Protein AF-A0A087X2T8-F1 (afdb_monomer)

Organism: Poecilia formosa (NCBI:txid48698)

Sequence (203 aa):
MGLSTVQMVCLALGVLGRLWMTICCVVPRWKVTHFNKTMTEYSTIQGLWNWCVVECSGQELCKNYESSKAMSSDLQGARAMTFISCIVSAFSLFSLIFGAYFPTFMQKQNAKAKNSVVPGLGLVLSGVLMIISVRWSMYATSGDFVNLLIEMGECIYFGWTAGVLMILSGGLLCYFSRPTSSSSGGTTDEHIHIAAAPSNDTQ

Radius of gyration: 26.45 Å; Cα contacts (8 Å, |Δi|>4): 278; chains: 1; bounding box: 72×41×96 Å

InterPro domains:
  IPR004031 PMP-22/EMP/MP20/Claudin [PF00822] (5-172)
  IPR006187 Claudin [PTHR12002] (5-179)

Mean predicted aligned error: 12.63 Å

Solvent-accessible surface area (backbone atoms only — not comparable to full-atom values): 11281 Å² total; per-residue (Å²): 135,58,72,68,57,53,52,51,51,28,50,50,34,35,50,52,14,50,53,32,40,53,50,34,63,67,46,48,37,56,38,35,39,43,45,84,47,103,87,59,49,38,37,39,32,34,21,79,68,36,36,31,39,36,40,81,86,70,52,72,52,73,45,66,71,90,46,87,87,82,52,61,70,70,58,54,52,33,50,52,38,42,52,52,22,52,52,41,33,51,55,16,50,50,52,50,52,51,55,70,75,51,56,78,86,52,68,86,53,98,43,79,41,61,66,47,32,60,32,11,52,33,21,27,53,18,13,51,37,30,43,52,26,47,52,50,57,54,54,71,59,68,76,57,67,89,85,45,59,70,48,85,22,71,31,49,59,36,30,47,50,14,15,51,32,16,29,52,19,11,48,50,38,35,60,78,27,53,73,87,72,83,83,89,81,85,83,85,90,78,88,87,84,90,77,85,82,89,81,88,83,88,137

Foldseek 3Di:
DDPVVLLVVLLVLLVLLLVLLVVLQPDQAQKWWWDDDPPWTKIWGGGLFWIWIATPVRDIDIDGPPDPVVDPPLSVLLSVLSVVLSVLSVVLSVQSVVCVVPVPVVPPDPCNLVSQLVSLVSLLSSLVSLLVSLVSSVVVQPPPPPRIDMDGTPSSVSSNSSSVSSNVSSVSSNVSSDDPPDDDDDDDDDDDDDDDDDDDDDD

Secondary structure (DSSP, 8-state):
--HHHHHHHHHHHHHHHHHHHHHHHH---SEEEEEEETTEEEEEEE-SSEEEEEETT--EEEEE---GGGS-HHHHHHHHHHHHHHHHHHHHHHHHHHHHH-GGGGTTSS-TTGGGHHHHHHHHHHHHHHHHHHHHHHHHHHT-TTT-EEEE-THHHHHHHHHHHHHHHHHHHHHHT------SS------------------

Nearest PDB structures (foldseek):
  9cmi-assembly1_A  TM=9.037E-01  e=2.470E-13  Homo sapiens
  6akg-assembly2_C  TM=9.140E-01  e=9.119E-13  Mus musculus
  6akf-assembly1_A  TM=8.972E-01  e=3.366E-12  Mus musculus
  8oyv-assembly1_A  TM=7.810E-01  e=3.619E-04  synthetic construct
  7ryz-assembly1_C  TM=6.781E-01  e=6.126E-05  Rattus norvegicus

pLDDT: mean 73.21, std 19.82, range [30.09, 96.44]

Structure (mmCIF, N/CA/C/O backbone):
data_AF-A0A087X2T8-F1
#
_entry.id   AF-A0A087X2T8-F1
#
loop_
_atom_site.group_PDB
_atom_site.id
_atom_site.type_symbol
_atom_site.label_atom_id
_atom_site.label_alt_id
_atom_site.label_comp_id
_atom_site.label_asym_id
_atom_site.label_entity_id
_atom_site.label_seq_id
_atom_site.pdbx_PDB_ins_code
_atom_site.Cartn_x
_atom_site.Cartn_y
_atom_site.Cartn_z
_atom_site.occupancy
_atom_site.B_iso_or_equiv
_atom_site.auth_seq_id
_atom_site.auth_comp_id
_atom_site.auth_asym_id
_atom_site.auth_atom_id
_atom_site.pdbx_PDB_model_num
ATOM 1 N N . MET A 1 1 ? -25.328 -4.730 12.862 1.00 53.59 1 MET A N 1
ATOM 2 C CA . MET A 1 1 ? -23.981 -5.346 12.809 1.00 53.59 1 MET A CA 1
ATOM 3 C C . MET A 1 1 ? -23.142 -4.727 13.916 1.00 53.59 1 MET A C 1
ATOM 5 O O . MET A 1 1 ? -23.193 -3.514 14.066 1.00 53.59 1 MET A O 1
ATOM 9 N N . GLY A 1 2 ? -22.471 -5.526 14.748 1.00 69.69 2 GLY A N 1
ATOM 10 C CA . GLY A 1 2 ? -21.723 -5.009 15.900 1.00 69.69 2 GLY A CA 1
ATOM 11 C C . GLY A 1 2 ? -20.477 -4.220 15.484 1.00 69.69 2 GLY A C 1
ATOM 12 O O . GLY A 1 2 ? -19.842 -4.548 14.482 1.00 69.69 2 GLY A O 1
ATOM 13 N N . LEU A 1 3 ? -20.100 -3.206 16.271 1.00 74.06 3 LEU A N 1
ATOM 14 C CA . LEU A 1 3 ? -18.896 -2.385 16.058 1.00 74.06 3 LEU A CA 1
ATOM 15 C C . LEU A 1 3 ? -17.618 -3.241 15.925 1.00 74.06 3 LEU A C 1
ATOM 17 O O . LEU A 1 3 ? -16.747 -2.946 15.111 1.00 74.06 3 LEU A O 1
ATOM 21 N N . SER A 1 4 ? -17.547 -4.353 16.659 1.00 77.19 4 SER A N 1
ATOM 22 C CA . SER A 1 4 ? -16.453 -5.329 16.584 1.00 77.19 4 SER A CA 1
ATOM 23 C C . SER A 1 4 ? -16.356 -6.025 15.220 1.00 77.19 4 SER A C 1
ATOM 25 O O . SER A 1 4 ? -15.255 -6.247 14.723 1.00 77.19 4 SER A O 1
ATOM 27 N N . THR A 1 5 ? -17.491 -6.325 14.577 1.00 84.88 5 THR A N 1
ATOM 28 C CA . THR A 1 5 ? -17.517 -6.914 13.228 1.00 84.88 5 THR A CA 1
ATOM 29 C C . THR A 1 5 ? -16.934 -5.940 12.209 1.00 84.88 5 THR A C 1
ATOM 31 O O . THR A 1 5 ? -16.131 -6.329 11.367 1.00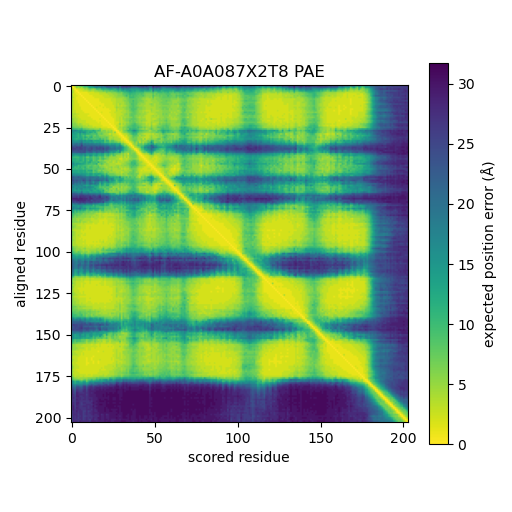 84.88 5 THR A O 1
ATOM 34 N N . VAL A 1 6 ? -17.287 -4.657 12.318 1.00 85.88 6 VAL A N 1
ATOM 35 C CA . VAL A 1 6 ? -16.776 -3.609 11.427 1.00 85.88 6 VAL A CA 1
ATOM 36 C C . VAL A 1 6 ? -15.264 -3.438 11.585 1.00 85.88 6 VAL A C 1
ATOM 38 O O . VAL A 1 6 ? -14.558 -3.372 10.581 1.00 85.88 6 VAL A O 1
ATOM 41 N N . GLN A 1 7 ? -14.747 -3.428 12.818 1.00 86.62 7 GLN A N 1
ATOM 42 C CA . GLN A 1 7 ? -13.303 -3.346 13.070 1.00 86.62 7 GLN A CA 1
ATOM 43 C C . GLN A 1 7 ? -12.536 -4.526 12.458 1.00 86.62 7 GLN A C 1
ATOM 45 O O . GLN A 1 7 ? -11.496 -4.308 11.839 1.00 86.62 7 GLN A O 1
ATOM 50 N N . MET A 1 8 ? -13.061 -5.753 12.561 1.00 88.75 8 MET A N 1
ATOM 51 C CA . MET A 1 8 ? -12.453 -6.924 11.917 1.00 88.75 8 MET A CA 1
ATOM 52 C C . MET A 1 8 ? -12.446 -6.821 10.391 1.00 88.75 8 MET A C 1
ATOM 54 O O . MET A 1 8 ? -11.425 -7.105 9.769 1.00 88.75 8 MET A O 1
ATOM 58 N N . VAL A 1 9 ? -13.558 -6.393 9.786 1.00 92.06 9 VAL A N 1
ATOM 59 C CA . VAL A 1 9 ? -13.646 -6.205 8.330 1.00 92.06 9 VAL A CA 1
ATOM 60 C C . VAL A 1 9 ? -12.654 -5.141 7.864 1.00 92.06 9 VAL A C 1
ATOM 62 O O . VAL A 1 9 ? -11.934 -5.363 6.895 1.00 92.06 9 VAL A O 1
ATOM 65 N N . CYS A 1 10 ? -12.551 -4.018 8.579 1.00 92.19 10 CYS A N 1
ATOM 66 C CA . CYS A 1 10 ? -11.573 -2.981 8.258 1.00 92.19 10 CYS A CA 1
ATOM 67 C C . CYS A 1 10 ? -10.140 -3.509 8.375 1.00 92.19 10 CYS A C 1
ATOM 69 O O . CYS A 1 10 ? -9.341 -3.311 7.469 1.00 92.19 10 CYS A O 1
ATOM 71 N N . LEU A 1 11 ? -9.815 -4.235 9.447 1.00 92.38 11 LEU A N 1
ATOM 72 C CA . LEU A 1 11 ? -8.488 -4.822 9.620 1.00 92.38 11 LEU A CA 1
ATOM 73 C C . LEU A 1 11 ? -8.152 -5.808 8.489 1.00 92.38 11 LEU A C 1
ATOM 75 O O . LEU A 1 11 ? -7.052 -5.749 7.944 1.00 92.38 11 LEU A O 1
ATOM 79 N N . ALA A 1 12 ? -9.103 -6.649 8.075 1.00 94.50 12 ALA A N 1
ATOM 80 C CA . ALA A 1 12 ? -8.930 -7.555 6.941 1.00 94.50 12 ALA A CA 1
ATOM 81 C C . ALA A 1 12 ? -8.683 -6.796 5.624 1.00 94.50 12 ALA A C 1
ATOM 83 O O . ALA A 1 12 ? -7.743 -7.115 4.897 1.00 94.50 12 ALA A O 1
ATOM 84 N N . LEU A 1 13 ? -9.472 -5.754 5.341 1.00 94.75 13 LEU A N 1
ATOM 85 C CA . LEU A 1 13 ? -9.295 -4.901 4.160 1.00 94.75 13 LEU A CA 1
ATOM 86 C C . LEU A 1 13 ? -7.942 -4.178 4.167 1.00 94.75 13 LEU A C 1
ATOM 88 O O . LEU A 1 13 ? -7.274 -4.113 3.136 1.00 94.75 13 LEU A O 1
ATOM 92 N N . GLY A 1 14 ? -7.509 -3.682 5.327 1.00 94.56 14 GLY A N 1
ATOM 93 C CA . GLY A 1 14 ? -6.204 -3.057 5.504 1.00 94.56 14 GLY A CA 1
ATOM 94 C C . GLY A 1 14 ? -5.047 -4.030 5.257 1.00 94.56 14 GLY A C 1
ATOM 95 O O . GLY A 1 14 ? -4.097 -3.679 4.557 1.00 94.56 14 GLY A O 1
ATOM 96 N N . VAL A 1 15 ? -5.138 -5.267 5.761 1.00 95.44 15 VAL A N 1
ATOM 97 C CA . VAL A 1 15 ? -4.140 -6.323 5.511 1.00 95.44 15 VAL A CA 1
ATOM 98 C C . VAL A 1 15 ? -4.103 -6.706 4.030 1.00 95.44 15 VAL A C 1
ATOM 100 O O . VAL A 1 15 ? -3.020 -6.770 3.453 1.00 95.44 15 VAL A O 1
ATOM 103 N N . LEU A 1 16 ? -5.255 -6.893 3.380 1.00 95.75 16 LEU A N 1
ATOM 104 C CA . LEU A 1 16 ? -5.314 -7.180 1.942 1.00 95.75 16 LEU A CA 1
ATOM 105 C C . LEU A 1 16 ? -4.712 -6.041 1.108 1.00 95.75 16 LEU A C 1
ATOM 107 O O . LEU A 1 16 ? -3.884 -6.295 0.233 1.00 95.75 16 LEU A O 1
ATOM 111 N N . GLY A 1 17 ? -5.054 -4.787 1.422 1.00 94.88 17 GLY A N 1
ATOM 112 C CA . GLY A 1 17 ? -4.461 -3.614 0.777 1.00 94.88 17 GLY A CA 1
ATOM 113 C C . GLY A 1 17 ? -2.943 -3.550 0.968 1.00 94.88 17 GLY A C 1
ATOM 114 O O . GLY A 1 17 ? -2.208 -3.220 0.038 1.00 94.88 17 GLY A O 1
ATOM 115 N N . ARG A 1 18 ? -2.448 -3.935 2.150 1.00 94.88 18 ARG A N 1
ATOM 116 C CA . ARG A 1 18 ? -1.013 -4.013 2.452 1.00 94.88 18 ARG A CA 1
ATOM 117 C C . ARG A 1 18 ? -0.299 -5.090 1.644 1.00 94.88 18 ARG A C 1
ATOM 119 O O . ARG A 1 18 ? 0.788 -4.826 1.137 1.00 94.88 18 ARG A O 1
ATOM 126 N N . LEU A 1 19 ? -0.900 -6.268 1.497 1.00 94.69 19 LEU A N 1
ATOM 127 C CA . LEU A 1 19 ? -0.347 -7.346 0.674 1.00 94.69 19 LEU A CA 1
ATOM 128 C C . LEU A 1 19 ? -0.259 -6.925 -0.795 1.00 94.69 19 LEU A C 1
ATOM 130 O O . LEU A 1 19 ? 0.795 -7.067 -1.411 1.00 94.69 19 LEU A O 1
ATOM 134 N N . TRP A 1 20 ? -1.322 -6.322 -1.327 1.00 93.44 20 TRP A N 1
ATOM 135 C CA . TRP A 1 20 ? -1.343 -5.796 -2.693 1.00 93.44 20 TRP A CA 1
ATOM 136 C C . TRP A 1 20 ? -0.297 -4.698 -2.925 1.00 93.44 20 TRP A C 1
ATOM 138 O O . TRP A 1 20 ? 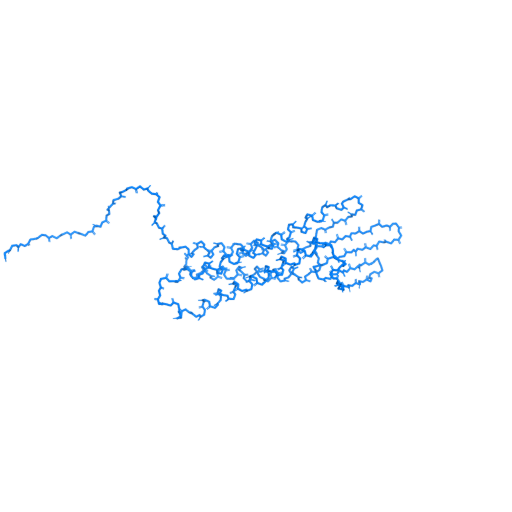0.361 -4.679 -3.965 1.00 93.44 20 TRP A O 1
ATOM 148 N N . MET A 1 21 ? -0.081 -3.826 -1.936 1.00 91.75 21 MET A N 1
ATOM 149 C CA . MET A 1 21 ? 0.986 -2.824 -1.975 1.00 91.75 21 MET A CA 1
ATOM 150 C C . MET A 1 21 ? 2.374 -3.472 -2.036 1.00 91.75 21 MET A C 1
ATOM 152 O O . MET A 1 21 ? 3.192 -3.075 -2.861 1.00 91.75 21 MET A O 1
ATOM 156 N N . THR A 1 22 ? 2.641 -4.489 -1.210 1.00 91.25 22 THR A N 1
ATOM 157 C CA . THR A 1 22 ? 3.919 -5.220 -1.244 1.00 91.25 22 THR A CA 1
ATOM 158 C C . THR A 1 22 ? 4.148 -5.894 -2.597 1.00 91.25 22 THR A C 1
ATOM 160 O O . THR A 1 22 ? 5.249 -5.800 -3.135 1.00 91.25 22 THR A O 1
ATOM 163 N N . ILE A 1 23 ? 3.115 -6.509 -3.184 1.00 90.38 23 ILE A N 1
ATOM 164 C CA . ILE A 1 23 ? 3.196 -7.106 -4.526 1.00 90.38 23 ILE A CA 1
ATOM 165 C C . ILE A 1 23 ? 3.555 -6.033 -5.564 1.00 90.38 23 ILE A C 1
ATOM 167 O O . ILE A 1 23 ? 4.503 -6.209 -6.326 1.00 90.38 23 ILE A O 1
ATOM 171 N N . CYS A 1 24 ? 2.868 -4.887 -5.544 1.00 87.56 24 CYS A N 1
ATOM 172 C CA . CYS A 1 24 ? 3.140 -3.767 -6.448 1.00 87.56 24 CYS A CA 1
ATOM 173 C C . CYS A 1 24 ? 4.594 -3.253 -6.339 1.00 87.56 24 CYS A C 1
ATOM 175 O O . CYS A 1 24 ? 5.218 -2.929 -7.350 1.00 87.56 24 CYS A O 1
ATOM 177 N N . CYS A 1 25 ? 5.169 -3.237 -5.129 1.00 85.06 25 CYS A N 1
ATOM 178 C CA . CYS A 1 25 ? 6.558 -2.830 -4.892 1.00 85.06 25 CYS A CA 1
ATOM 179 C C . CYS A 1 25 ? 7.602 -3.799 -5.465 1.00 85.06 25 CYS A C 1
ATOM 181 O O . CYS A 1 25 ? 8.675 -3.347 -5.865 1.00 85.06 25 CYS A O 1
ATOM 183 N N . VAL A 1 26 ? 7.334 -5.110 -5.445 1.00 83.50 26 VAL A N 1
ATOM 184 C CA . VAL A 1 26 ? 8.309 -6.148 -5.830 1.00 83.50 26 VAL A CA 1
ATOM 185 C C . VAL A 1 26 ? 8.246 -6.455 -7.325 1.00 83.50 26 VAL A C 1
ATOM 187 O O . VAL A 1 26 ? 9.281 -6.709 -7.939 1.00 83.50 26 VAL A O 1
ATOM 190 N N . VAL A 1 27 ? 7.056 -6.420 -7.932 1.00 81.94 27 VAL A N 1
ATOM 191 C CA . VAL A 1 27 ? 6.885 -6.818 -9.334 1.00 81.94 27 VAL A CA 1
ATOM 192 C C . VAL A 1 27 ? 7.485 -5.761 -10.277 1.00 81.94 27 VAL A C 1
ATOM 194 O O . VAL A 1 27 ? 7.082 -4.592 -10.243 1.00 81.94 27 VAL A O 1
ATOM 197 N N . PRO A 1 28 ? 8.414 -6.142 -11.177 1.00 68.81 28 PRO A N 1
ATOM 198 C CA . PRO A 1 28 ? 9.120 -5.206 -12.041 1.00 68.81 28 PRO A CA 1
ATOM 199 C C . PRO A 1 28 ? 8.343 -4.851 -13.321 1.00 68.81 28 PRO A C 1
ATOM 201 O O . PRO A 1 28 ? 8.950 -4.635 -14.358 1.00 68.81 28 PRO A O 1
ATOM 204 N N . ARG A 1 29 ? 7.006 -4.779 -13.284 1.00 74.12 29 ARG A N 1
ATOM 205 C CA . ARG A 1 29 ? 6.164 -4.475 -14.459 1.00 74.12 29 ARG A CA 1
ATOM 206 C C . ARG A 1 29 ? 5.418 -3.156 -14.306 1.00 74.12 29 ARG A C 1
ATOM 208 O O . ARG A 1 29 ? 4.192 -3.120 -14.309 1.00 74.12 29 ARG A O 1
ATOM 215 N N . TRP A 1 30 ? 6.170 -2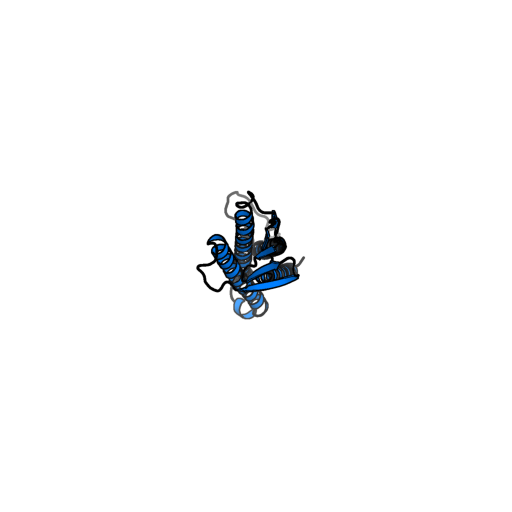.072 -14.137 1.00 75.88 30 TRP A N 1
ATOM 216 C CA . TRP A 1 30 ? 5.605 -0.725 -14.021 1.00 75.88 30 TRP A CA 1
ATOM 217 C C . TRP A 1 30 ? 5.444 -0.051 -15.388 1.00 75.88 30 TRP A C 1
ATOM 219 O O . TRP A 1 30 ? 4.428 0.598 -15.628 1.00 75.88 30 TRP A O 1
ATOM 229 N N . LYS A 1 31 ? 6.401 -0.254 -16.300 1.00 72.38 31 LYS A N 1
ATOM 230 C CA . LYS A 1 31 ? 6.350 0.235 -17.687 1.00 72.38 31 LYS A CA 1
ATOM 231 C C . LYS A 1 31 ? 6.949 -0.819 -18.617 1.00 72.38 31 LYS A C 1
ATOM 233 O O . LYS A 1 31 ? 8.040 -1.321 -18.346 1.00 72.38 31 LYS A O 1
ATOM 238 N N . VAL A 1 32 ? 6.250 -1.151 -19.700 1.00 74.94 32 VAL A N 1
ATOM 239 C CA . VAL A 1 32 ? 6.764 -2.028 -20.762 1.00 74.94 32 VAL A CA 1
ATOM 240 C C . VAL A 1 32 ? 6.913 -1.192 -22.022 1.00 74.94 32 VAL A C 1
ATOM 242 O O . VAL A 1 32 ? 5.993 -0.487 -22.424 1.00 74.94 32 VAL A O 1
ATOM 245 N N . THR A 1 33 ? 8.108 -1.200 -22.601 1.00 71.44 33 THR A N 1
ATOM 246 C CA . THR A 1 33 ? 8.447 -0.388 -23.770 1.00 71.44 33 THR A CA 1
ATOM 247 C C . THR A 1 33 ? 8.973 -1.292 -24.877 1.00 71.44 33 THR A C 1
ATOM 249 O O . THR A 1 33 ? 9.989 -1.963 -24.685 1.00 71.44 33 THR A O 1
ATOM 252 N N . HIS A 1 34 ? 8.303 -1.300 -26.029 1.00 68.19 34 HIS A N 1
ATOM 253 C CA . HIS A 1 34 ? 8.702 -2.098 -27.187 1.00 68.19 34 HIS A CA 1
ATOM 254 C C . HIS A 1 34 ? 9.448 -1.229 -28.197 1.00 68.19 34 HIS A C 1
ATOM 256 O O . HIS A 1 34 ? 8.896 -0.265 -28.735 1.00 68.19 34 HIS A O 1
ATOM 262 N N . PHE A 1 35 ? 10.707 -1.574 -28.463 1.00 67.06 35 PHE A N 1
ATOM 263 C CA . PHE A 1 35 ? 11.502 -0.937 -29.504 1.00 67.06 35 PHE A CA 1
ATOM 264 C C . PHE A 1 35 ? 11.474 -1.817 -30.752 1.00 67.06 35 PHE A C 1
ATOM 266 O O . PHE A 1 35 ? 12.108 -2.869 -30.790 1.00 67.06 35 PHE A O 1
ATOM 273 N N . ASN A 1 36 ? 10.756 -1.367 -31.783 1.00 59.69 36 ASN A N 1
ATOM 274 C CA . ASN A 1 36 ? 10.744 -2.028 -33.083 1.00 59.69 36 ASN A CA 1
ATOM 275 C C . ASN A 1 36 ? 11.654 -1.258 -34.053 1.00 59.69 36 ASN A C 1
ATOM 277 O O . ASN A 1 36 ? 11.245 -0.266 -34.659 1.00 59.69 36 ASN A O 1
ATOM 281 N N . LYS A 1 37 ? 12.922 -1.669 -34.159 1.00 55.88 37 LYS A N 1
ATOM 282 C CA . LYS A 1 37 ? 13.807 -1.258 -35.257 1.00 55.88 37 LYS A CA 1
ATOM 283 C C . LYS A 1 37 ? 14.075 -2.477 -36.128 1.00 55.88 37 LYS A C 1
ATOM 285 O O . LYS A 1 37 ? 14.424 -3.530 -35.614 1.00 55.88 37 LYS A O 1
ATOM 290 N N . THR A 1 38 ? 13.970 -2.290 -37.440 1.00 51.97 38 THR A N 1
ATOM 291 C CA . THR A 1 38 ? 13.914 -3.259 -38.557 1.00 51.97 38 THR A CA 1
ATOM 292 C C . THR A 1 38 ? 15.020 -4.341 -38.625 1.00 51.97 38 THR A C 1
ATOM 294 O O . THR A 1 38 ? 15.046 -5.106 -39.581 1.00 51.97 38 THR A O 1
ATOM 297 N N . MET A 1 39 ? 15.935 -4.425 -37.650 1.00 55.00 39 MET A N 1
ATOM 298 C CA . MET A 1 39 ? 17.029 -5.411 -37.556 1.00 55.00 39 MET A CA 1
ATOM 299 C C . MET A 1 39 ? 17.304 -5.924 -36.117 1.00 55.00 39 MET A C 1
ATOM 301 O O . MET A 1 39 ? 18.102 -6.842 -35.954 1.00 55.00 39 MET A O 1
ATOM 305 N N . THR A 1 40 ? 16.672 -5.363 -35.078 1.00 56.91 40 THR A N 1
ATOM 306 C CA . THR A 1 40 ? 16.819 -5.782 -33.669 1.00 56.91 40 THR A CA 1
ATOM 307 C C . THR A 1 40 ? 15.583 -5.342 -32.887 1.00 56.91 40 THR A C 1
ATOM 309 O O . THR A 1 40 ? 15.454 -4.178 -32.504 1.00 56.91 40 THR A O 1
ATOM 312 N N . GLU A 1 41 ? 14.656 -6.270 -32.665 1.00 67.00 41 GLU A N 1
ATOM 313 C CA . GLU A 1 41 ? 13.505 -6.058 -31.790 1.00 67.00 41 GLU A CA 1
ATOM 314 C C . GLU A 1 41 ? 13.888 -6.468 -30.358 1.00 67.00 41 GLU A C 1
ATOM 316 O O . GLU A 1 41 ? 14.411 -7.556 -30.101 1.00 67.00 41 GLU A O 1
ATOM 321 N N . TYR A 1 42 ? 13.695 -5.550 -29.413 1.00 70.38 42 TYR A N 1
ATOM 322 C CA . TYR A 1 42 ? 13.891 -5.821 -27.993 1.00 70.38 42 TYR A CA 1
ATOM 323 C C . TYR A 1 42 ? 12.843 -5.080 -27.164 1.00 70.38 42 TYR A C 1
ATOM 325 O O . TYR A 1 42 ? 12.441 -3.950 -27.459 1.00 70.38 42 TYR A O 1
ATOM 333 N N . SER A 1 43 ? 12.388 -5.737 -26.102 1.00 72.81 43 SER A N 1
ATOM 334 C CA . SER A 1 43 ? 11.398 -5.213 -25.166 1.00 72.81 43 SER A CA 1
ATOM 335 C C . SER A 1 43 ? 12.087 -4.856 -23.859 1.00 72.81 43 SER A C 1
ATOM 337 O O . SER A 1 43 ? 12.771 -5.679 -23.254 1.00 72.81 43 SER A O 1
ATOM 339 N N . THR A 1 44 ? 11.922 -3.614 -23.415 1.00 74.94 44 THR A N 1
ATOM 340 C CA . THR A 1 44 ? 12.451 -3.155 -22.128 1.00 74.94 44 THR A CA 1
ATOM 341 C C . THR A 1 44 ? 11.329 -3.139 -21.104 1.00 74.94 44 THR A C 1
ATOM 343 O O . THR A 1 44 ? 10.340 -2.420 -21.249 1.00 74.94 44 THR A O 1
ATOM 346 N N . ILE A 1 45 ? 11.498 -3.929 -20.052 1.00 79.25 45 ILE A N 1
ATOM 347 C CA . ILE A 1 45 ? 10.596 -4.017 -18.913 1.00 79.25 45 ILE A CA 1
ATOM 348 C C . ILE A 1 45 ? 11.229 -3.221 -17.773 1.00 79.25 45 ILE A C 1
ATOM 350 O O . ILE A 1 45 ? 12.290 -3.570 -17.257 1.00 79.25 45 ILE A O 1
ATOM 354 N N . GLN A 1 46 ? 10.588 -2.126 -17.383 1.00 75.62 46 GLN A N 1
ATOM 355 C CA . GLN A 1 46 ? 11.054 -1.279 -16.295 1.00 75.62 46 GLN A CA 1
ATOM 356 C C . GLN A 1 46 ? 10.247 -1.571 -15.034 1.00 75.62 46 GLN A C 1
ATOM 358 O O . GLN A 1 46 ? 9.025 -1.384 -14.975 1.00 75.62 46 GLN A O 1
ATOM 363 N N . GLY A 1 47 ? 10.959 -2.033 -14.014 1.00 77.44 47 GLY A N 1
ATOM 364 C CA . GLY A 1 47 ? 10.448 -2.221 -12.674 1.00 77.44 47 GLY A CA 1
ATOM 365 C C . GLY A 1 47 ? 10.784 -1.057 -11.765 1.00 77.44 47 GLY A C 1
ATOM 366 O O . GLY A 1 47 ? 11.587 -0.180 -12.089 1.00 77.44 47 GLY A O 1
ATOM 367 N N . LEU A 1 48 ? 10.189 -1.080 -10.572 1.00 73.88 48 LEU A N 1
ATOM 368 C CA . LEU A 1 48 ? 10.477 -0.045 -9.600 1.00 73.88 48 LEU A CA 1
ATOM 369 C C . LEU A 1 48 ? 11.933 -0.125 -9.151 1.00 73.88 48 LEU A C 1
ATOM 371 O O . LEU A 1 48 ? 12.537 0.923 -9.089 1.00 73.88 48 LEU A O 1
ATOM 375 N N . TRP A 1 49 ? 12.528 -1.300 -8.919 1.00 77.69 49 TRP A N 1
ATOM 376 C CA . TRP A 1 49 ? 13.902 -1.444 -8.385 1.00 77.69 49 TRP A CA 1
ATOM 377 C C . TRP A 1 49 ? 14.939 -1.940 -9.383 1.00 77.69 49 TRP A C 1
ATOM 379 O O . TRP A 1 49 ? 16.127 -1.693 -9.192 1.00 77.69 49 TRP A O 1
ATOM 389 N N . ASN A 1 50 ? 14.478 -2.610 -10.435 1.00 79.19 50 ASN A N 1
ATOM 390 C CA . ASN A 1 50 ? 15.292 -3.285 -11.437 1.00 79.19 50 ASN A CA 1
ATOM 391 C C . ASN A 1 50 ? 14.710 -2.980 -12.814 1.00 79.19 50 ASN A C 1
ATOM 393 O O . ASN A 1 50 ? 13.526 -2.662 -12.932 1.00 79.19 50 ASN A O 1
ATOM 397 N N . TRP A 1 51 ? 15.516 -3.123 -13.850 1.00 82.00 51 TRP A N 1
ATOM 398 C CA . TRP A 1 51 ? 15.061 -3.085 -15.232 1.00 82.00 51 TRP A CA 1
ATOM 399 C C . TRP A 1 51 ? 15.557 -4.340 -15.939 1.00 82.00 51 TRP A C 1
ATOM 401 O O . TRP A 1 51 ? 16.625 -4.862 -15.621 1.00 82.00 51 TRP A O 1
ATOM 411 N N . CYS A 1 52 ? 14.762 -4.844 -16.870 1.00 82.81 52 CYS A N 1
ATOM 412 C CA . CYS A 1 52 ? 15.060 -6.050 -17.622 1.00 82.81 52 CYS A CA 1
ATOM 413 C C . CYS A 1 52 ? 14.914 -5.760 -19.112 1.00 82.81 52 CYS A C 1
ATOM 415 O O . CYS A 1 52 ? 13.991 -5.058 -19.527 1.00 82.81 52 CYS A O 1
ATOM 417 N N . VAL A 1 53 ? 15.821 -6.301 -19.918 1.00 80.62 53 VAL A N 1
ATOM 418 C CA . VAL A 1 53 ? 15.709 -6.284 -21.381 1.00 80.62 53 VAL A CA 1
ATOM 419 C C . VAL A 1 53 ? 15.511 -7.707 -21.855 1.00 80.62 53 VAL A C 1
ATOM 421 O O . VAL A 1 53 ? 16.221 -8.609 -21.412 1.00 80.62 53 VAL A O 1
ATOM 424 N N . VAL A 1 54 ? 14.532 -7.878 -22.736 1.00 80.69 54 VAL A N 1
ATOM 425 C CA . VAL A 1 54 ? 14.240 -9.129 -23.426 1.00 80.69 54 VAL A CA 1
ATOM 426 C C . VAL A 1 54 ? 14.513 -8.900 -24.907 1.00 80.69 54 VAL A C 1
ATOM 428 O O . VAL A 1 54 ? 13.829 -8.102 -25.549 1.00 80.69 54 VAL A O 1
ATOM 431 N N . GLU A 1 55 ? 15.530 -9.565 -25.441 1.00 79.50 55 GLU A N 1
ATOM 432 C CA . GLU A 1 55 ? 15.814 -9.591 -26.882 1.00 79.50 55 GLU A CA 1
ATOM 433 C C . GLU A 1 55 ? 15.034 -10.715 -27.583 1.00 79.50 55 GLU A C 1
ATOM 435 O O . GLU A 1 55 ? 14.641 -11.699 -26.952 1.00 79.50 55 GLU A O 1
ATOM 440 N N . CYS A 1 56 ? 14.872 -10.633 -28.911 1.00 70.50 56 CYS A N 1
ATOM 441 C CA . CYS A 1 56 ? 14.286 -11.711 -29.728 1.00 70.50 56 CYS A CA 1
ATOM 442 C C . CYS A 1 56 ? 14.989 -13.076 -29.597 1.00 70.50 56 CYS A C 1
ATOM 444 O O . CYS A 1 56 ? 14.407 -14.095 -29.960 1.00 70.50 56 CYS A O 1
ATOM 446 N N . SER A 1 57 ? 16.225 -13.116 -29.087 1.00 67.25 57 SER A N 1
ATOM 447 C CA . SER A 1 57 ? 16.974 -14.346 -28.785 1.00 67.25 57 SER A CA 1
ATOM 448 C C . SER A 1 57 ? 16.436 -15.106 -27.562 1.00 67.25 57 SER A C 1
ATOM 450 O O . SER A 1 57 ? 16.897 -16.210 -27.276 1.00 67.25 57 SER A O 1
ATOM 452 N N . GLY A 1 58 ? 15.482 -14.521 -26.828 1.00 69.00 58 GLY A N 1
ATOM 453 C CA . GLY A 1 58 ? 14.924 -15.076 -25.595 1.00 69.00 58 GLY A CA 1
ATOM 454 C C . GLY A 1 58 ? 15.814 -14.879 -24.366 1.00 69.00 58 GLY A C 1
ATOM 455 O O . GLY A 1 58 ? 15.465 -15.356 -23.289 1.00 69.00 58 GLY A O 1
ATOM 456 N N . GLN A 1 59 ? 16.950 -14.185 -24.494 1.00 71.75 59 GLN A N 1
ATOM 457 C CA . GLN A 1 59 ? 17.781 -13.843 -23.343 1.00 71.75 59 GLN A CA 1
ATOM 458 C C . GLN A 1 59 ? 17.136 -12.704 -22.546 1.00 71.75 59 GLN A C 1
ATOM 460 O O . GLN A 1 59 ? 16.916 -11.609 -23.066 1.00 71.75 59 GLN A O 1
ATOM 465 N N . GLU A 1 60 ? 16.843 -12.971 -21.271 1.00 77.56 60 GLU A N 1
ATOM 466 C CA . GLU A 1 60 ? 16.411 -11.966 -20.303 1.00 77.56 60 GLU A CA 1
ATOM 467 C C . GLU A 1 60 ? 17.603 -11.519 -19.452 1.00 77.56 60 GLU A C 1
ATOM 469 O O . GLU A 1 60 ? 18.222 -12.305 -18.734 1.00 77.56 60 GLU A O 1
ATOM 474 N N . LEU A 1 61 ? 17.952 -10.236 -19.537 1.00 80.44 61 LEU A N 1
ATOM 475 C CA . LEU A 1 61 ? 19.003 -9.652 -18.711 1.00 80.44 61 LEU A CA 1
ATOM 476 C C . LEU A 1 61 ? 18.388 -8.612 -17.783 1.00 80.44 61 LEU A C 1
ATOM 478 O O . LEU A 1 61 ? 18.109 -7.482 -18.190 1.00 80.44 61 LEU A O 1
ATOM 482 N N . CYS A 1 62 ? 18.189 -8.995 -16.525 1.00 85.06 62 CYS A N 1
ATOM 483 C CA . CYS A 1 62 ? 17.770 -8.078 -15.474 1.00 85.06 62 CYS A CA 1
ATOM 484 C C . CYS A 1 62 ? 18.990 -7.452 -14.797 1.00 85.06 62 CYS A C 1
ATOM 486 O O . CYS A 1 62 ? 19.877 -8.150 -14.308 1.00 85.06 62 CYS A O 1
ATOM 488 N N . LYS A 1 63 ? 19.019 -6.121 -14.741 1.00 80.25 63 LYS A N 1
ATOM 489 C CA . LYS A 1 63 ? 20.031 -5.346 -14.025 1.00 80.25 63 LYS A CA 1
ATOM 490 C C . LYS A 1 63 ? 19.368 -4.457 -12.980 1.00 80.25 63 LYS A C 1
ATOM 492 O O . LYS A 1 63 ? 18.317 -3.854 -13.205 1.00 80.25 63 LYS A O 1
ATOM 497 N N . ASN A 1 64 ? 20.012 -4.354 -11.825 1.00 79.81 64 ASN A N 1
ATOM 498 C CA . ASN A 1 64 ? 19.630 -3.384 -10.806 1.00 79.81 64 ASN A CA 1
ATOM 499 C C . ASN A 1 64 ? 20.119 -1.995 -11.247 1.00 79.81 64 ASN A C 1
ATOM 501 O O . ASN A 1 64 ? 21.081 -1.871 -12.009 1.00 79.81 64 ASN A O 1
ATOM 505 N N . TYR A 1 65 ? 19.471 -0.928 -10.782 1.00 72.19 65 TYR A N 1
ATOM 506 C CA . TYR A 1 65 ? 19.970 0.423 -11.051 1.00 72.19 65 TYR A CA 1
ATOM 507 C C . TYR A 1 65 ? 21.206 0.691 -10.176 1.00 72.19 65 TYR A C 1
ATOM 509 O O . TYR A 1 65 ? 21.068 0.986 -8.992 1.00 72.19 65 TYR A O 1
ATOM 517 N N . GLU A 1 66 ? 22.411 0.588 -10.745 1.00 63.22 66 GLU A N 1
ATOM 518 C CA . GLU A 1 66 ? 23.680 0.672 -9.995 1.00 63.22 66 GLU A CA 1
ATOM 519 C C . GLU A 1 66 ? 24.053 2.079 -9.493 1.00 63.22 66 GLU A C 1
ATOM 521 O O . GLU A 1 66 ? 25.014 2.239 -8.744 1.00 63.22 66 GLU A O 1
ATOM 526 N N . SER A 1 67 ? 23.315 3.132 -9.857 1.00 51.38 67 SER A N 1
ATOM 527 C CA . SER A 1 67 ? 23.557 4.483 -9.336 1.00 51.38 67 SER A CA 1
ATOM 528 C C . SER A 1 67 ? 22.334 5.382 -9.463 1.00 51.38 67 SER A C 1
ATOM 530 O O . SER A 1 67 ? 21.653 5.396 -10.489 1.00 51.38 67 SER A O 1
ATOM 532 N N . SER A 1 68 ? 22.110 6.212 -8.440 1.00 50.78 68 SER A N 1
ATOM 533 C CA . SER A 1 68 ? 21.056 7.238 -8.380 1.00 50.78 68 SER A CA 1
ATOM 534 C C . SER A 1 68 ? 21.086 8.238 -9.547 1.00 50.78 68 SER A C 1
ATOM 536 O O . SER A 1 68 ? 20.079 8.883 -9.811 1.00 50.78 68 SER A O 1
ATOM 538 N N . LYS A 1 69 ? 22.208 8.342 -10.277 1.00 40.72 69 LYS A N 1
ATOM 539 C CA . LYS A 1 69 ? 22.377 9.203 -11.462 1.00 40.72 69 LYS A CA 1
ATOM 540 C C . LYS A 1 69 ? 21.886 8.607 -12.792 1.00 40.72 69 LYS A C 1
ATOM 542 O O . LYS A 1 69 ? 21.842 9.340 -13.771 1.00 40.72 69 LYS A O 1
ATOM 547 N N . ALA A 1 70 ? 21.516 7.324 -12.851 1.00 44.72 70 ALA A N 1
ATOM 548 C CA . ALA A 1 70 ? 21.051 6.657 -14.081 1.00 44.72 70 ALA A CA 1
ATOM 549 C C . ALA A 1 70 ? 19.519 6.510 -14.154 1.00 44.72 70 ALA A C 1
ATOM 551 O O . ALA A 1 70 ? 18.992 5.685 -14.899 1.00 44.72 70 ALA A O 1
ATOM 552 N N . MET A 1 71 ? 18.796 7.271 -13.337 1.00 54.28 71 MET A N 1
ATOM 553 C CA . MET A 1 71 ? 17.369 7.106 -13.123 1.00 54.28 71 MET A CA 1
ATOM 554 C C . MET A 1 71 ? 16.664 8.442 -13.347 1.00 54.28 71 MET A C 1
ATOM 556 O O . MET A 1 71 ? 17.081 9.450 -12.780 1.00 54.28 71 MET A O 1
ATOM 560 N N . SER A 1 72 ? 15.625 8.468 -14.187 1.00 63.00 72 SER A N 1
ATOM 561 C CA . SER A 1 72 ? 14.852 9.689 -14.433 1.00 63.00 72 SER A CA 1
ATOM 562 C C . SER A 1 72 ? 14.277 10.219 -13.116 1.00 63.00 72 SER A C 1
ATOM 564 O O . SER A 1 72 ? 13.798 9.445 -12.281 1.00 63.00 72 SER A O 1
ATOM 566 N N . SER A 1 73 ? 14.341 11.538 -12.907 1.00 66.94 73 SER A N 1
ATOM 567 C CA . SER A 1 73 ? 13.894 12.186 -11.664 1.00 66.94 73 SER A CA 1
ATOM 568 C C . SER A 1 73 ? 12.446 11.830 -11.300 1.00 66.94 73 SER A C 1
ATOM 570 O O . SER A 1 73 ? 12.125 11.672 -10.122 1.00 66.94 73 SER A O 1
ATOM 572 N N . ASP A 1 74 ? 11.603 11.590 -12.307 1.00 68.38 74 ASP A N 1
ATOM 573 C CA . ASP A 1 74 ? 10.222 11.124 -12.148 1.00 68.38 74 ASP A CA 1
ATOM 574 C C . ASP A 1 74 ? 10.121 9.763 -11.453 1.00 68.38 74 ASP A C 1
ATOM 576 O O . ASP A 1 74 ? 9.283 9.552 -10.572 1.00 68.38 74 ASP A O 1
ATOM 580 N N . LEU A 1 75 ? 11.011 8.834 -11.802 1.00 69.56 75 LEU A N 1
ATOM 581 C CA . LEU A 1 75 ? 11.010 7.489 -11.241 1.00 69.56 75 LEU A CA 1
ATOM 582 C C . LEU A 1 75 ? 11.570 7.500 -9.805 1.00 69.56 75 LEU A C 1
ATOM 584 O O . LEU A 1 75 ? 11.144 6.711 -8.958 1.00 69.56 75 LEU A O 1
ATOM 588 N N . GLN A 1 76 ? 12.502 8.412 -9.500 1.00 77.69 76 GLN A N 1
ATOM 589 C CA . GLN A 1 76 ? 13.040 8.583 -8.147 1.00 77.69 76 GLN A CA 1
ATOM 590 C C . GLN A 1 76 ? 11.970 9.110 -7.179 1.00 77.69 76 GLN A C 1
ATOM 592 O O . GLN A 1 76 ? 11.862 8.615 -6.053 1.00 77.69 76 GLN A O 1
ATOM 597 N N . GLY A 1 77 ? 11.136 10.052 -7.633 1.00 78.44 77 GLY A N 1
ATOM 598 C CA . GLY A 1 77 ? 9.982 10.537 -6.874 1.00 78.44 77 GLY A CA 1
ATOM 599 C C . GLY A 1 77 ? 8.973 9.424 -6.575 1.00 78.44 77 GLY A C 1
ATOM 600 O O . GLY A 1 77 ? 8.578 9.240 -5.421 1.00 78.44 77 GLY A O 1
ATOM 601 N N . ALA A 1 78 ? 8.614 8.622 -7.584 1.00 80.62 78 ALA A N 1
ATOM 602 C CA . ALA A 1 78 ? 7.686 7.499 -7.424 1.00 80.62 78 ALA A CA 1
ATOM 603 C C . ALA A 1 78 ? 8.205 6.431 -6.438 1.00 80.62 78 ALA A C 1
ATOM 605 O O . ALA A 1 78 ? 7.444 5.942 -5.594 1.00 80.62 78 ALA A O 1
ATOM 606 N N . ARG A 1 79 ? 9.511 6.112 -6.464 1.00 83.75 79 ARG A N 1
ATOM 607 C CA . ARG A 1 79 ? 10.143 5.221 -5.468 1.00 83.75 79 ARG A CA 1
ATOM 608 C C . ARG A 1 79 ? 9.962 5.735 -4.049 1.00 83.75 79 ARG A C 1
ATOM 610 O O . ARG A 1 79 ? 9.513 4.986 -3.183 1.00 83.75 79 ARG A O 1
ATOM 617 N N . ALA A 1 80 ? 10.306 7.001 -3.818 1.00 87.12 80 ALA A N 1
ATOM 618 C CA . ALA A 1 80 ? 10.245 7.599 -2.492 1.00 87.12 80 ALA A CA 1
ATOM 619 C C . ALA A 1 80 ? 8.808 7.606 -1.950 1.00 87.12 80 ALA A C 1
ATOM 621 O O . ALA A 1 80 ? 8.576 7.156 -0.830 1.00 87.12 80 ALA A O 1
ATOM 622 N N . MET A 1 81 ? 7.829 8.024 -2.761 1.00 87.25 81 MET A N 1
ATOM 623 C CA . MET A 1 81 ? 6.415 8.045 -2.362 1.00 87.25 81 MET A CA 1
ATOM 624 C C . MET A 1 81 ? 5.878 6.645 -2.040 1.00 87.25 81 MET A C 1
ATOM 626 O O . MET A 1 81 ? 5.213 6.456 -1.019 1.00 87.25 81 MET A O 1
ATOM 630 N N . THR A 1 82 ? 6.215 5.650 -2.865 1.00 88.25 82 THR A N 1
ATOM 631 C CA . THR A 1 82 ? 5.812 4.250 -2.653 1.00 88.25 82 THR A CA 1
ATOM 632 C C . THR A 1 82 ? 6.433 3.682 -1.375 1.00 88.25 82 THR A C 1
ATOM 634 O O . THR A 1 82 ? 5.749 3.049 -0.571 1.00 88.25 82 THR A O 1
ATOM 637 N N . PHE A 1 83 ? 7.718 3.954 -1.138 1.00 90.31 83 PHE A N 1
ATOM 638 C CA . PHE A 1 83 ? 8.429 3.485 0.049 1.00 90.31 83 PHE A CA 1
ATOM 639 C C . PHE A 1 83 ? 7.906 4.133 1.339 1.00 90.31 83 PHE A C 1
ATOM 641 O O . PHE A 1 83 ? 7.653 3.440 2.324 1.00 90.31 83 PHE A O 1
ATOM 648 N N . ILE A 1 84 ? 7.656 5.446 1.324 1.00 92.31 84 ILE A N 1
ATOM 649 C CA . ILE A 1 84 ? 7.059 6.163 2.460 1.00 92.31 84 ILE A CA 1
ATOM 650 C C . ILE A 1 84 ? 5.651 5.628 2.741 1.00 92.31 84 ILE A C 1
ATOM 652 O O . ILE A 1 84 ? 5.338 5.301 3.885 1.00 92.31 84 ILE A O 1
ATOM 656 N N . SER A 1 85 ? 4.819 5.460 1.707 1.00 93.12 85 SER A N 1
ATOM 657 C CA . SER A 1 85 ? 3.486 4.863 1.856 1.00 93.12 85 SER A CA 1
ATOM 658 C C . SER A 1 85 ? 3.555 3.456 2.465 1.00 93.12 85 SER A C 1
ATOM 660 O O . SER A 1 85 ? 2.771 3.104 3.352 1.00 93.12 85 SER A O 1
ATOM 662 N N . CYS A 1 86 ? 4.549 2.667 2.062 1.00 92.31 86 CYS A N 1
ATOM 663 C CA . CYS A 1 86 ? 4.778 1.330 2.581 1.00 92.31 86 CYS A CA 1
ATOM 664 C C . CYS A 1 86 ? 5.079 1.333 4.095 1.00 92.31 86 CYS A C 1
ATOM 666 O O . CYS A 1 86 ? 4.512 0.539 4.848 1.00 92.31 86 CYS A O 1
ATOM 668 N N . ILE A 1 87 ? 5.912 2.261 4.566 1.00 94.62 87 ILE A N 1
ATOM 669 C CA . ILE A 1 87 ? 6.226 2.402 5.996 1.00 94.62 87 ILE A CA 1
ATOM 670 C C . ILE A 1 87 ? 5.000 2.880 6.782 1.00 94.62 87 ILE A C 1
ATOM 672 O O . ILE A 1 87 ? 4.662 2.302 7.817 1.00 94.62 87 ILE A O 1
ATOM 676 N N . VAL A 1 88 ? 4.303 3.905 6.281 1.00 94.75 88 VAL A N 1
ATOM 677 C CA . VAL A 1 88 ? 3.136 4.493 6.958 1.00 94.75 88 VAL A CA 1
ATOM 678 C C . VAL A 1 88 ? 2.008 3.470 7.111 1.00 94.75 88 VAL A C 1
ATOM 680 O O . VAL A 1 88 ? 1.429 3.360 8.195 1.00 94.75 88 VAL A O 1
ATOM 683 N N . SER A 1 89 ? 1.714 2.677 6.075 1.00 94.88 89 SER A N 1
ATOM 684 C CA . SER A 1 89 ? 0.703 1.611 6.169 1.00 94.88 89 SER A CA 1
ATOM 685 C C . SER A 1 89 ? 1.089 0.516 7.156 1.00 94.88 89 SER A C 1
ATOM 687 O O . SER A 1 89 ? 0.239 0.081 7.933 1.00 94.88 89 SER A O 1
ATOM 689 N N . ALA A 1 90 ? 2.355 0.088 7.170 1.00 94.50 90 ALA A N 1
ATOM 690 C CA . ALA A 1 90 ? 2.834 -0.912 8.121 1.00 94.50 90 ALA A CA 1
ATOM 691 C C . ALA A 1 90 ? 2.686 -0.431 9.571 1.00 94.50 90 ALA A C 1
ATOM 693 O O . ALA A 1 90 ? 2.127 -1.146 10.402 1.00 94.50 90 ALA A O 1
ATOM 694 N N . PHE A 1 91 ? 3.118 0.800 9.859 1.00 93.94 91 PHE A N 1
ATOM 695 C CA . PHE A 1 91 ? 3.017 1.386 11.195 1.00 93.94 91 PHE A CA 1
ATOM 696 C C . PHE A 1 91 ? 1.559 1.583 11.636 1.00 93.94 91 PHE A C 1
ATOM 698 O O . PHE A 1 91 ? 1.210 1.326 12.791 1.00 93.94 91 PHE A O 1
ATOM 705 N N . SER A 1 92 ? 0.685 1.977 10.706 1.00 93.81 92 SER A N 1
ATOM 706 C CA . SER A 1 92 ? -0.746 2.164 10.970 1.00 93.81 92 SER A CA 1
ATOM 707 C C . SER A 1 92 ? -1.449 0.840 11.285 1.00 93.81 92 SER A C 1
ATOM 709 O O . SER A 1 92 ? -2.191 0.761 12.264 1.00 93.81 92 SER A O 1
ATOM 711 N N . LEU A 1 93 ? -1.184 -0.221 10.510 1.00 92.56 93 LEU A N 1
ATOM 712 C CA . LEU A 1 93 ? -1.726 -1.560 10.779 1.00 92.56 93 LEU A CA 1
ATOM 713 C C . LEU A 1 93 ? -1.192 -2.141 12.080 1.00 92.56 93 LEU A C 1
ATOM 715 O O . LEU A 1 93 ? -1.963 -2.692 12.860 1.00 92.56 93 LEU A O 1
ATOM 719 N N . PHE A 1 94 ? 0.108 -1.995 12.333 1.00 91.31 94 PHE A N 1
ATOM 720 C CA . PHE A 1 94 ? 0.711 -2.471 13.569 1.00 91.31 94 PHE A CA 1
ATOM 721 C C . PHE A 1 94 ? 0.066 -1.802 14.784 1.00 91.31 94 PHE A C 1
ATOM 723 O O . PHE A 1 94 ? -0.345 -2.486 15.716 1.00 91.31 94 PHE A O 1
ATOM 730 N N . SER A 1 95 ? -0.118 -0.480 14.728 1.00 88.81 95 SER A N 1
ATOM 731 C CA . SER A 1 95 ? -0.802 0.290 15.773 1.00 88.81 95 SER A CA 1
ATOM 732 C C . SER A 1 95 ? -2.256 -0.161 15.978 1.00 88.81 95 SER A C 1
ATOM 734 O O . SER A 1 95 ? -2.718 -0.244 17.117 1.00 88.81 95 SER A O 1
ATOM 736 N N . LEU A 1 96 ? -2.973 -0.501 14.897 1.00 88.06 96 LEU A N 1
ATOM 737 C CA . LEU A 1 96 ? -4.342 -1.030 14.960 1.00 88.06 96 LEU A CA 1
ATOM 738 C C . LEU A 1 96 ? -4.391 -2.409 15.641 1.00 88.06 96 LEU A C 1
ATOM 740 O O . LEU A 1 96 ? -5.243 -2.645 16.495 1.00 88.06 96 LEU A O 1
ATOM 744 N N . ILE A 1 97 ? -3.454 -3.297 15.297 1.00 87.38 97 ILE A N 1
ATOM 745 C CA . ILE A 1 97 ? -3.327 -4.639 15.876 1.00 87.38 97 ILE A CA 1
ATOM 746 C C . ILE A 1 97 ? -2.961 -4.550 17.365 1.00 87.38 97 ILE A C 1
ATOM 748 O O . ILE A 1 97 ? -3.612 -5.173 18.202 1.00 87.38 97 ILE A O 1
ATOM 752 N N . PHE A 1 98 ? -1.968 -3.730 17.721 1.00 84.94 98 PHE A N 1
ATOM 753 C CA . PHE A 1 98 ? -1.556 -3.524 19.114 1.00 84.94 98 PHE A CA 1
ATOM 754 C C . PHE A 1 98 ? -2.707 -2.989 19.977 1.00 84.94 98 PHE A C 1
ATOM 756 O O . PHE A 1 98 ? -2.901 -3.439 21.106 1.00 84.94 98 PHE A O 1
ATOM 763 N N . GLY A 1 99 ? -3.519 -2.083 19.421 1.00 77.62 99 GLY A N 1
ATOM 764 C CA . GLY A 1 99 ? -4.726 -1.574 20.073 1.00 77.62 99 GLY A CA 1
ATOM 765 C C . GLY A 1 99 ? -5.803 -2.637 20.321 1.00 77.62 99 GLY A C 1
ATOM 766 O O . GLY A 1 99 ? -6.586 -2.486 21.257 1.00 77.62 99 GLY A O 1
ATOM 767 N N . ALA A 1 100 ? -5.835 -3.716 19.531 1.00 75.75 100 ALA A N 1
ATOM 768 C CA . ALA A 1 100 ? -6.759 -4.832 19.724 1.00 75.75 100 ALA A CA 1
ATOM 769 C C . ALA A 1 100 ? -6.293 -5.810 20.821 1.00 75.75 100 ALA A C 1
ATOM 771 O O . ALA A 1 100 ? -7.125 -6.319 21.570 1.00 75.75 100 ALA A O 1
ATOM 772 N N . TYR A 1 101 ? -4.981 -6.052 20.943 1.00 74.38 101 TYR A N 1
ATOM 773 C CA . TYR A 1 101 ? -4.416 -7.013 21.905 1.00 74.38 101 TYR A CA 1
ATOM 774 C C . TYR A 1 101 ? -4.180 -6.449 23.313 1.00 74.38 101 TYR A C 1
ATOM 776 O O . TYR A 1 101 ? -4.213 -7.213 24.276 1.00 74.38 101 TYR A O 1
ATOM 784 N N . PHE A 1 102 ? -3.985 -5.134 23.465 1.00 68.06 102 PHE A N 1
ATOM 785 C CA . PHE A 1 102 ? -3.744 -4.497 24.770 1.00 68.06 102 PHE A CA 1
ATOM 786 C C . PHE A 1 102 ? -4.871 -3.525 25.178 1.00 68.06 102 PHE A C 1
ATOM 788 O O . PHE A 1 102 ? -4.629 -2.324 25.333 1.00 68.06 102 PHE A O 1
ATOM 795 N N . PRO A 1 103 ? -6.113 -4.004 25.405 1.00 61.81 103 PRO A N 1
ATOM 796 C CA . PRO A 1 103 ? -7.229 -3.139 25.799 1.00 61.81 103 PRO A CA 1
ATOM 797 C C . PRO A 1 103 ? -7.063 -2.551 27.213 1.00 61.81 103 PRO A C 1
ATOM 799 O O . PRO A 1 103 ? -7.558 -1.459 27.495 1.00 61.81 103 PRO A O 1
ATOM 802 N N . THR A 1 104 ? -6.346 -3.250 28.100 1.00 53.66 104 THR A N 1
ATOM 803 C CA . THR A 1 104 ? -6.264 -2.961 29.543 1.00 53.66 104 THR A CA 1
ATOM 804 C C . THR A 1 104 ? -5.442 -1.710 29.878 1.00 53.66 104 THR A C 1
ATOM 806 O O . THR A 1 104 ? -5.707 -1.058 30.884 1.00 53.66 104 THR A O 1
ATOM 809 N N . PHE A 1 105 ? -4.490 -1.306 29.026 1.00 49.28 105 PHE A N 1
ATOM 810 C CA . PHE A 1 105 ? -3.698 -0.082 29.243 1.00 49.28 105 PHE A CA 1
ATOM 811 C C . PHE A 1 105 ? -4.496 1.206 28.946 1.00 49.28 105 PHE A C 1
ATOM 813 O O . PHE A 1 105 ? -4.146 2.284 29.416 1.00 49.28 105 PHE A O 1
ATOM 820 N N . MET A 1 106 ? -5.606 1.096 28.207 1.00 50.47 106 MET A N 1
ATOM 821 C CA . MET A 1 106 ? -6.381 2.230 27.678 1.00 50.47 106 MET A CA 1
ATOM 822 C C . MET A 1 106 ? -7.733 2.450 28.380 1.00 50.47 106 MET A C 1
ATOM 824 O O . MET A 1 106 ? -8.500 3.332 27.996 1.00 50.47 106 MET A O 1
ATOM 828 N N . GLN A 1 107 ? -8.050 1.669 29.417 1.00 48.62 107 GLN A N 1
ATOM 829 C CA . GLN A 1 107 ? -9.369 1.660 30.065 1.00 48.62 107 GLN A CA 1
ATOM 830 C C . GLN A 1 107 ? -9.609 2.834 31.041 1.00 48.62 107 GLN A C 1
ATOM 832 O O . GLN A 1 107 ? -10.710 2.976 31.567 1.00 48.62 107 GLN A O 1
ATOM 837 N N . LYS A 1 108 ? -8.619 3.707 31.284 1.00 47.03 108 LYS A N 1
ATOM 838 C CA . LYS A 1 108 ? -8.702 4.739 32.338 1.00 47.03 108 LYS A CA 1
ATOM 839 C C . LYS A 1 108 ? -9.335 6.080 31.943 1.00 47.03 108 LYS A C 1
ATOM 841 O O . LYS A 1 108 ? -9.447 6.953 32.793 1.00 47.03 108 LYS A O 1
ATOM 846 N N . GLN A 1 109 ? -9.780 6.273 30.707 1.00 42.94 109 GLN A N 1
ATOM 847 C CA . GLN A 1 109 ? -10.487 7.491 30.288 1.00 42.94 109 GLN A CA 1
ATOM 848 C C . GLN A 1 109 ? -11.334 7.183 29.051 1.00 42.94 109 GLN A C 1
ATOM 850 O O . GLN A 1 109 ? -11.170 6.135 28.440 1.00 42.94 109 GLN A O 1
ATOM 855 N N . ASN A 1 110 ? -12.218 8.098 28.660 1.00 46.06 110 ASN A N 1
ATOM 856 C CA . ASN A 1 110 ? -13.098 8.071 27.480 1.00 46.06 110 ASN A CA 1
ATOM 857 C C . ASN A 1 110 ? -12.371 7.963 26.101 1.00 46.06 110 ASN A C 1
ATOM 859 O O . ASN A 1 110 ? -12.771 8.580 25.117 1.00 46.06 110 ASN A O 1
ATOM 863 N N . ALA A 1 111 ? -11.282 7.196 26.008 1.00 50.62 111 ALA A N 1
ATOM 864 C CA . ALA A 1 111 ? -10.323 7.096 24.911 1.00 50.62 111 ALA A CA 1
ATOM 865 C C . ALA A 1 111 ? -10.587 5.927 23.941 1.00 50.62 111 ALA A C 1
ATOM 867 O O . ALA A 1 111 ? -9.941 5.842 22.896 1.00 50.62 111 ALA A O 1
ATOM 868 N N . LYS A 1 112 ? -11.558 5.047 24.232 1.00 46.44 112 LYS A N 1
ATOM 869 C CA . LYS A 1 112 ? -11.829 3.834 23.435 1.00 46.44 112 LYS A CA 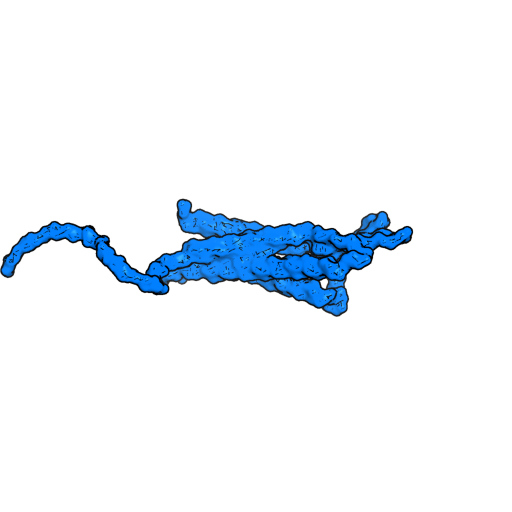1
ATOM 870 C C . LYS A 1 112 ? -12.222 4.128 21.975 1.00 46.44 112 LYS A C 1
ATOM 872 O O . LYS A 1 112 ? -11.872 3.353 21.093 1.00 46.44 112 LYS A O 1
ATOM 877 N N . ALA A 1 113 ? -12.892 5.257 21.714 1.00 51.41 113 ALA A N 1
ATOM 878 C CA . ALA A 1 113 ? -13.256 5.703 20.361 1.00 51.41 113 ALA A CA 1
ATOM 879 C C . ALA A 1 113 ? -12.138 6.515 19.670 1.00 51.41 113 A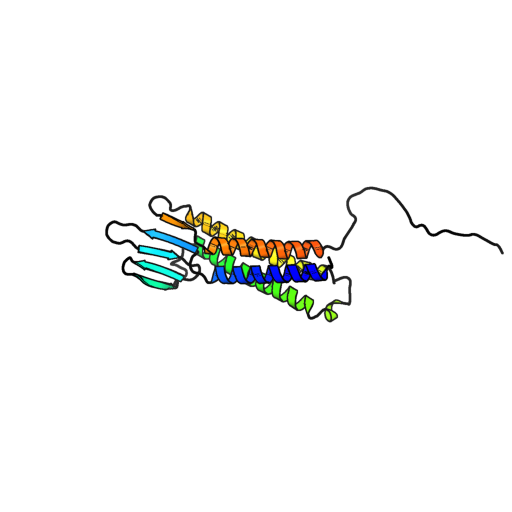LA A C 1
ATOM 881 O O . ALA A 1 113 ? -11.903 6.364 18.476 1.00 51.41 113 ALA A O 1
ATOM 882 N N . LYS A 1 114 ? -11.372 7.327 20.417 1.00 56.72 114 LYS A N 1
ATOM 883 C CA . LYS A 1 114 ? -10.275 8.141 19.853 1.00 56.72 114 LYS A CA 1
ATOM 884 C C . LYS A 1 114 ? -9.096 7.300 19.348 1.00 56.72 114 LYS A C 1
ATOM 886 O O . LYS A 1 114 ? -8.436 7.700 18.391 1.00 56.72 114 LYS A O 1
ATOM 891 N N . ASN A 1 115 ? -8.844 6.138 19.952 1.00 63.22 115 ASN A N 1
ATOM 892 C CA . ASN A 1 115 ? -7.630 5.363 19.686 1.00 63.22 115 ASN A CA 1
ATOM 893 C C . ASN A 1 115 ? -7.583 4.707 18.290 1.00 63.22 115 ASN A C 1
ATOM 895 O O . ASN A 1 115 ? -6.502 4.416 17.791 1.00 63.22 115 ASN A O 1
ATOM 899 N N . SER A 1 116 ? -8.731 4.509 17.630 1.00 76.31 116 SER A N 1
ATOM 900 C CA .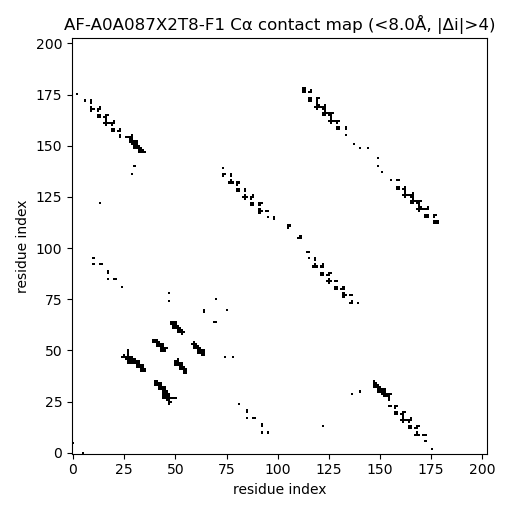 SER A 1 116 ? -8.784 3.912 16.285 1.00 76.31 116 SER A CA 1
ATOM 901 C C . SER A 1 116 ? -8.772 4.947 15.147 1.00 76.31 116 SER A C 1
ATOM 903 O O . SER A 1 116 ? -8.598 4.572 13.986 1.00 76.31 116 SER A O 1
ATOM 905 N N . VAL A 1 117 ? -8.915 6.243 15.454 1.00 84.62 117 VAL A N 1
ATOM 906 C CA . VAL A 1 117 ? -8.911 7.322 14.446 1.00 84.62 117 VAL A CA 1
ATOM 907 C C . VAL A 1 117 ? -7.503 7.569 13.903 1.00 84.62 117 VAL A C 1
ATOM 909 O O . VAL A 1 117 ? -7.329 7.733 12.700 1.00 84.62 117 VAL A O 1
ATOM 912 N N . VAL A 1 118 ? -6.488 7.550 14.772 1.00 88.62 118 VAL A N 1
ATOM 913 C CA . VAL A 1 118 ? -5.082 7.774 14.392 1.00 88.62 118 VAL A CA 1
ATOM 914 C C . VAL A 1 118 ? -4.580 6.743 13.367 1.00 88.62 118 VAL A C 1
ATOM 916 O O . VAL A 1 118 ? -4.137 7.162 12.295 1.00 88.62 118 VAL A O 1
ATOM 919 N N . PRO A 1 119 ? -4.682 5.416 13.608 1.00 90.44 119 PRO A N 1
ATOM 920 C CA . PRO A 1 119 ? -4.277 4.429 12.606 1.00 90.44 119 PRO A CA 1
ATOM 921 C C . PRO A 1 119 ? -5.165 4.465 11.352 1.00 90.44 119 PRO A C 1
ATOM 923 O O . PRO A 1 119 ? -4.672 4.226 10.252 1.00 90.44 119 PRO A O 1
ATOM 926 N N . GLY A 1 120 ? -6.452 4.817 11.482 1.00 91.88 120 GLY A N 1
ATOM 927 C CA . GLY A 1 120 ? -7.348 4.999 10.336 1.00 91.88 120 GLY A CA 1
ATOM 928 C C . GLY A 1 120 ? -6.893 6.127 9.405 1.00 91.88 120 GLY A C 1
ATOM 929 O O . GLY A 1 120 ? -6.818 5.936 8.192 1.00 91.88 120 GLY A O 1
ATOM 930 N N . LEU A 1 121 ? -6.508 7.278 9.962 1.00 93.50 121 LEU A N 1
ATOM 931 C CA . LEU A 1 121 ? -6.008 8.413 9.186 1.00 93.50 121 LEU A CA 1
ATOM 932 C C . LEU A 1 121 ? -4.666 8.097 8.509 1.00 93.50 121 LEU A C 1
ATOM 934 O O . LEU A 1 121 ? -4.454 8.475 7.358 1.00 93.50 121 LEU A O 1
ATOM 938 N N . GLY A 1 122 ? -3.793 7.349 9.192 1.00 94.06 122 GLY A N 1
ATOM 939 C CA . GLY A 1 122 ? -2.540 6.856 8.619 1.00 94.06 122 GLY A CA 1
ATOM 940 C C . GLY A 1 122 ? -2.754 5.919 7.424 1.00 94.06 122 GLY A C 1
ATOM 941 O O . GLY A 1 122 ? -2.081 6.064 6.402 1.00 94.06 122 GLY A O 1
ATOM 942 N N . LEU A 1 123 ? -3.746 5.021 7.494 1.00 94.81 123 LEU A N 1
ATOM 943 C CA . LEU A 1 123 ? -4.138 4.168 6.364 1.00 94.81 123 LEU A CA 1
ATOM 944 C C . LEU A 1 123 ? -4.673 4.976 5.176 1.00 94.81 123 LEU A C 1
ATOM 946 O O . LEU A 1 123 ? -4.289 4.706 4.038 1.00 94.81 123 LEU A O 1
ATOM 950 N N . VAL A 1 124 ? -5.505 5.994 5.424 1.00 96.44 124 VAL A N 1
ATOM 951 C CA . VAL A 1 124 ? -5.998 6.892 4.364 1.00 96.44 124 VAL A CA 1
ATOM 952 C C . VAL A 1 124 ? -4.840 7.636 3.703 1.00 96.44 124 VAL A C 1
ATOM 954 O O . VAL A 1 124 ? -4.738 7.637 2.477 1.00 96.44 124 VAL A O 1
ATOM 957 N N . LEU A 1 125 ? -3.939 8.226 4.495 1.00 95.88 125 LEU A N 1
ATOM 958 C CA . LEU A 1 125 ? -2.786 8.963 3.978 1.00 95.88 125 LEU A CA 1
ATOM 959 C C . LEU A 1 125 ? -1.872 8.064 3.136 1.00 95.88 125 LEU A C 1
ATOM 961 O O . LEU A 1 125 ? -1.464 8.449 2.042 1.00 95.88 125 LEU A O 1
ATOM 965 N N . SER A 1 126 ? -1.590 6.849 3.611 1.00 95.81 126 SER A N 1
ATOM 966 C CA . SER A 1 126 ? -0.818 5.862 2.855 1.00 95.81 126 SER A CA 1
ATOM 967 C C . SER A 1 126 ? -1.499 5.491 1.532 1.00 95.81 126 SER A C 1
ATOM 969 O O . SER A 1 126 ? -0.846 5.510 0.484 1.00 95.81 126 SER A O 1
ATOM 971 N N . GLY A 1 127 ? -2.808 5.227 1.543 1.00 94.81 127 GLY A N 1
ATOM 972 C CA . GLY A 1 127 ? -3.559 4.923 0.326 1.00 94.81 127 GLY A CA 1
ATOM 973 C C . GLY A 1 127 ? -3.524 6.068 -0.692 1.00 94.81 127 GLY A C 1
ATOM 974 O O . GLY A 1 127 ? -3.270 5.829 -1.871 1.00 94.81 127 GLY A O 1
ATOM 975 N N . VAL A 1 128 ? -3.672 7.320 -0.244 1.00 95.62 128 VAL A N 1
ATOM 976 C CA . VAL A 1 128 ? -3.570 8.510 -1.109 1.00 95.62 128 VAL A CA 1
ATOM 977 C C . VAL A 1 128 ? -2.171 8.643 -1.715 1.00 95.62 128 VAL A C 1
ATOM 979 O O . VAL A 1 128 ? -2.053 8.823 -2.926 1.00 95.62 128 VAL A O 1
ATOM 982 N N . LEU A 1 129 ? -1.111 8.490 -0.914 1.00 93.31 129 LEU A N 1
ATOM 983 C CA . LEU A 1 129 ? 0.273 8.519 -1.407 1.00 93.31 129 LEU A CA 1
ATOM 984 C C . LEU A 1 129 ? 0.529 7.443 -2.474 1.00 93.31 129 LEU A C 1
ATOM 986 O O . LEU A 1 129 ? 1.232 7.700 -3.451 1.00 93.31 129 LEU A O 1
ATOM 990 N N . MET A 1 130 ? -0.075 6.259 -2.325 1.00 92.81 130 MET A N 1
ATOM 991 C CA . MET A 1 130 ? 0.037 5.189 -3.318 1.00 92.81 130 MET A CA 1
ATOM 992 C C . MET A 1 130 ? -0.660 5.558 -4.633 1.00 92.81 130 MET A C 1
ATOM 994 O O . MET A 1 130 ? -0.089 5.370 -5.705 1.00 92.81 130 MET A O 1
ATOM 998 N N . ILE A 1 131 ? -1.862 6.142 -4.570 1.00 92.25 131 ILE A N 1
ATOM 999 C CA . ILE A 1 131 ? -2.575 6.610 -5.767 1.00 92.25 131 ILE A CA 1
ATOM 1000 C C . ILE A 1 131 ? -1.790 7.716 -6.480 1.00 92.25 131 ILE A C 1
ATOM 1002 O O . ILE A 1 131 ? -1.697 7.688 -7.707 1.00 92.25 131 ILE A O 1
ATOM 1006 N N . ILE A 1 132 ? -1.188 8.653 -5.740 1.00 91.50 132 ILE A N 1
ATOM 1007 C CA . ILE A 1 132 ? -0.333 9.703 -6.315 1.00 91.50 132 ILE A CA 1
ATOM 1008 C C . ILE A 1 132 ? 0.864 9.076 -7.042 1.00 91.50 132 ILE A C 1
ATOM 1010 O O . ILE A 1 132 ? 1.128 9.435 -8.188 1.00 91.50 132 ILE A O 1
ATOM 1014 N N . SER A 1 133 ? 1.531 8.093 -6.428 1.00 88.06 133 SER A N 1
ATOM 1015 C CA . SER A 1 133 ? 2.652 7.371 -7.048 1.00 88.06 133 SER A CA 1
ATOM 1016 C C . SER A 1 133 ? 2.250 6.693 -8.369 1.00 88.06 133 SER A C 1
ATOM 1018 O O . SER A 1 133 ? 2.911 6.865 -9.396 1.00 88.06 133 SER A O 1
ATOM 1020 N N . VAL A 1 134 ? 1.108 5.993 -8.387 1.00 87.00 134 VAL A N 1
ATOM 1021 C CA . VAL A 1 134 ? 0.590 5.327 -9.598 1.00 87.00 134 VAL A CA 1
ATOM 1022 C C . VAL A 1 134 ? 0.218 6.341 -10.683 1.00 87.00 134 VAL A C 1
ATOM 1024 O O . VAL A 1 134 ? 0.524 6.140 -11.859 1.00 87.00 134 VAL A O 1
ATOM 1027 N N . ARG A 1 135 ? -0.417 7.457 -10.305 1.00 87.69 135 ARG A N 1
ATOM 1028 C CA . ARG A 1 135 ? -0.779 8.535 -11.238 1.00 87.69 135 ARG A CA 1
ATOM 1029 C C . ARG A 1 135 ? 0.446 9.181 -11.870 1.00 87.69 135 ARG A C 1
ATOM 1031 O O . ARG A 1 135 ? 0.428 9.441 -13.071 1.00 87.69 135 ARG A O 1
ATOM 1038 N N . TRP A 1 136 ? 1.507 9.377 -11.093 1.00 85.06 136 TRP A N 1
ATOM 1039 C CA . TRP A 1 136 ? 2.772 9.890 -11.611 1.00 85.06 136 TRP A CA 1
ATOM 1040 C C . TRP A 1 136 ? 3.362 8.958 -12.674 1.00 85.06 136 TRP A C 1
ATOM 1042 O O . TRP A 1 136 ? 3.756 9.409 -13.747 1.00 85.06 136 TRP A O 1
ATOM 1052 N N . SER A 1 137 ? 3.343 7.645 -12.422 1.00 77.50 137 SER A N 1
ATOM 1053 C CA . SER A 1 137 ? 3.834 6.636 -13.371 1.00 77.50 137 SER A CA 1
ATOM 1054 C C . SER A 1 137 ? 3.048 6.624 -14.690 1.00 77.50 137 SER A C 1
ATOM 1056 O O . SER A 1 137 ? 3.629 6.452 -15.763 1.00 77.50 137 SER A O 1
ATOM 1058 N N . MET A 1 138 ? 1.729 6.841 -14.631 1.00 77.62 138 MET A N 1
ATOM 1059 C CA . MET A 1 138 ? 0.883 6.974 -15.825 1.00 77.62 138 MET A CA 1
ATOM 1060 C C . MET A 1 138 ? 1.204 8.250 -16.618 1.00 77.62 138 MET A C 1
ATOM 1062 O O . MET A 1 138 ? 1.295 8.208 -17.846 1.00 77.62 138 MET A O 1
ATOM 1066 N N . TYR A 1 139 ? 1.416 9.377 -15.931 1.00 77.69 139 TYR A N 1
ATOM 1067 C CA . TYR A 1 139 ? 1.768 10.644 -16.576 1.00 77.69 139 TYR A CA 1
ATOM 1068 C C . TYR A 1 139 ? 3.129 10.567 -17.281 1.00 77.69 139 TYR A C 1
ATOM 1070 O O . TYR A 1 139 ? 3.228 10.905 -18.458 1.00 77.69 139 TYR A O 1
ATOM 1078 N N . ALA A 1 140 ? 4.147 10.018 -16.609 1.00 70.75 140 ALA A N 1
ATOM 1079 C CA . ALA A 1 140 ? 5.483 9.818 -17.178 1.00 70.75 140 ALA A CA 1
ATOM 1080 C C . ALA A 1 140 ? 5.493 8.881 -18.404 1.00 70.75 140 ALA A C 1
ATOM 1082 O O . ALA A 1 140 ? 6.413 8.912 -19.215 1.00 70.75 140 ALA A O 1
ATOM 1083 N N . THR A 1 141 ? 4.470 8.040 -18.558 1.00 65.94 141 THR A N 1
ATOM 1084 C CA . THR A 1 141 ? 4.305 7.162 -19.724 1.00 65.94 141 THR A CA 1
ATOM 1085 C C . THR A 1 141 ? 3.716 7.903 -20.932 1.00 65.94 141 THR A C 1
ATOM 1087 O O . THR A 1 141 ? 4.007 7.551 -22.071 1.00 65.94 141 THR A O 1
ATOM 1090 N N . SER A 1 142 ? 2.936 8.965 -20.709 1.00 62.75 142 SER A N 1
ATOM 1091 C CA . SER A 1 142 ? 2.187 9.651 -21.772 1.00 62.75 142 SER A CA 1
ATOM 1092 C C . SER A 1 142 ? 3.007 10.666 -22.585 1.00 62.75 142 SER A C 1
ATOM 1094 O O . SER A 1 142 ? 2.532 11.142 -23.611 1.00 62.75 142 SER A O 1
ATOM 1096 N N . GLY A 1 143 ? 4.228 11.004 -22.160 1.00 57.81 143 GLY A N 1
ATOM 1097 C CA . GLY A 1 143 ? 5.086 11.977 -22.852 1.00 57.81 143 GLY A CA 1
ATOM 1098 C C . GLY A 1 143 ? 5.866 11.434 -24.059 1.00 57.81 143 GLY A C 1
ATOM 1099 O O . GLY A 1 143 ? 6.363 12.221 -24.858 1.00 57.81 143 GLY A O 1
ATOM 1100 N N . ASP A 1 144 ? 5.955 10.110 -24.224 1.00 58.53 144 ASP A N 1
ATOM 1101 C CA . ASP A 1 144 ? 6.953 9.456 -25.094 1.00 58.53 144 ASP A CA 1
ATOM 1102 C C . ASP A 1 144 ? 6.377 8.889 -26.419 1.00 58.53 144 ASP A C 1
ATOM 1104 O O . ASP A 1 144 ? 7.029 8.109 -27.115 1.00 58.53 144 ASP A O 1
ATOM 1108 N N . PHE A 1 145 ? 5.153 9.268 -26.805 1.00 53.09 145 PHE A N 1
ATOM 1109 C CA . PHE A 1 145 ? 4.382 8.612 -27.881 1.00 53.09 145 PHE A CA 1
ATOM 1110 C C . PHE A 1 145 ? 4.883 8.811 -29.321 1.00 53.09 145 PHE A C 1
ATOM 1112 O O . PHE A 1 145 ? 4.298 8.256 -30.248 1.00 53.09 145 PHE A O 1
ATOM 1119 N N . VAL A 1 146 ? 5.947 9.580 -29.558 1.00 55.59 146 VAL A N 1
ATOM 1120 C CA . VAL A 1 146 ? 6.310 9.962 -30.933 1.00 55.59 146 VAL A CA 1
ATOM 1121 C C . VAL A 1 146 ? 6.958 8.810 -31.722 1.00 55.59 146 VAL A C 1
ATOM 1123 O O . VAL A 1 146 ? 6.922 8.855 -32.944 1.00 55.59 146 VAL A O 1
ATOM 1126 N N . ASN A 1 147 ? 7.495 7.753 -31.086 1.00 50.78 147 ASN A N 1
ATOM 1127 C CA . ASN A 1 147 ? 8.153 6.640 -31.809 1.00 50.78 147 ASN A CA 1
ATOM 1128 C C . ASN A 1 147 ? 8.113 5.251 -31.119 1.00 50.78 147 ASN A C 1
ATOM 1130 O O . ASN A 1 147 ? 8.800 4.337 -31.574 1.00 50.78 147 ASN A O 1
ATOM 1134 N N . LEU A 1 148 ? 7.364 5.067 -30.023 1.00 57.84 148 LEU A N 1
ATOM 1135 C CA . LEU A 1 148 ? 7.444 3.870 -29.168 1.00 57.84 148 LEU A CA 1
ATOM 1136 C C . LEU A 1 148 ? 6.069 3.337 -28.751 1.00 57.84 148 LEU A C 1
ATOM 1138 O O . LEU A 1 148 ? 5.227 4.089 -28.267 1.00 57.84 148 LEU A O 1
ATOM 1142 N N . LEU A 1 149 ? 5.866 2.024 -28.898 1.00 61.16 149 LEU A N 1
ATOM 1143 C CA . LEU A 1 149 ? 4.709 1.315 -28.348 1.00 61.16 149 LEU A CA 1
ATOM 1144 C C . LEU A 1 149 ? 4.955 1.096 -26.850 1.00 61.16 149 LEU A C 1
ATOM 1146 O O . LEU A 1 149 ? 5.797 0.279 -26.464 1.00 61.16 149 LEU A O 1
ATOM 1150 N N . ILE A 1 150 ? 4.260 1.863 -26.011 1.00 63.41 150 ILE A N 1
ATOM 1151 C CA . ILE A 1 150 ? 4.352 1.758 -24.553 1.00 63.41 150 ILE A CA 1
ATOM 1152 C C . ILE A 1 150 ? 3.080 1.106 -24.024 1.00 63.41 150 ILE A C 1
ATOM 1154 O O . ILE A 1 150 ? 1.981 1.616 -24.239 1.00 63.41 150 ILE A O 1
ATOM 1158 N N . GLU A 1 151 ? 3.238 -0.004 -23.310 1.00 69.19 151 GLU A N 1
ATOM 1159 C CA . GLU A 1 151 ? 2.136 -0.739 -22.699 1.00 69.19 151 GLU A CA 1
ATOM 1160 C C . GLU A 1 151 ? 2.092 -0.479 -21.186 1.00 69.19 151 GLU A C 1
ATOM 1162 O O . GLU A 1 151 ? 3.120 -0.426 -20.494 1.00 69.19 151 GLU A O 1
ATOM 1167 N N . MET A 1 152 ? 0.879 -0.262 -20.669 1.00 70.75 152 MET A N 1
ATOM 1168 C CA . MET A 1 152 ? 0.648 -0.010 -19.247 1.00 70.75 152 MET A CA 1
ATOM 1169 C C . MET A 1 152 ? 0.933 -1.283 -18.451 1.00 70.75 152 MET A C 1
ATOM 1171 O O . MET A 1 152 ? 0.323 -2.323 -18.685 1.00 70.75 152 MET A O 1
ATOM 1175 N N . GLY A 1 153 ? 1.844 -1.196 -17.484 1.00 73.44 153 GLY A N 1
ATOM 1176 C CA . GLY A 1 153 ? 2.221 -2.338 -16.665 1.00 73.44 153 GLY A CA 1
ATOM 1177 C C . GLY A 1 153 ? 1.095 -2.821 -15.744 1.00 73.44 153 GLY A C 1
ATOM 1178 O O . GLY A 1 153 ? 0.384 -2.021 -15.129 1.00 73.44 153 GLY A O 1
ATOM 1179 N N . GLU A 1 154 ? 0.973 -4.141 -15.584 1.00 79.69 154 GLU A N 1
ATOM 1180 C CA . GLU A 1 154 ? -0.015 -4.790 -14.706 1.00 79.69 154 GLU A CA 1
ATOM 1181 C C . GLU A 1 154 ? 0.063 -4.299 -13.244 1.00 79.69 154 GLU A C 1
ATOM 1183 O O . GLU A 1 154 ? -0.939 -4.282 -12.5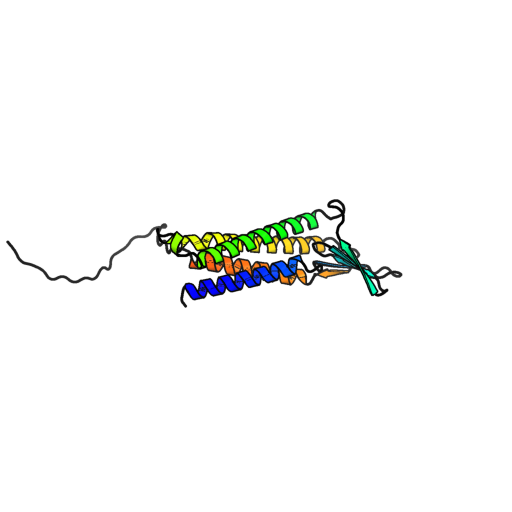25 1.00 79.69 154 GLU A O 1
ATOM 1188 N N . CYS A 1 155 ? 1.234 -3.813 -12.808 1.00 82.31 155 CYS A N 1
ATOM 1189 C CA . CYS A 1 155 ? 1.447 -3.268 -11.466 1.00 82.31 155 CYS A CA 1
ATOM 1190 C C . CYS A 1 155 ? 0.560 -2.061 -11.139 1.00 82.31 155 CYS A C 1
ATOM 1192 O O . CYS A 1 155 ? 0.257 -1.840 -9.964 1.00 82.31 155 CYS A O 1
ATOM 1194 N N . ILE A 1 156 ? 0.127 -1.293 -12.144 1.00 83.50 156 ILE A N 1
ATOM 1195 C CA . ILE A 1 156 ? -0.728 -0.116 -11.949 1.00 83.50 156 ILE A CA 1
ATOM 1196 C C . ILE A 1 156 ? -2.073 -0.542 -11.351 1.00 83.50 156 ILE A C 1
ATOM 1198 O O . ILE A 1 156 ? -2.549 0.095 -10.409 1.00 83.50 156 ILE A O 1
ATOM 1202 N N . TYR A 1 157 ? -2.649 -1.651 -11.824 1.00 88.19 157 TYR A N 1
ATOM 1203 C CA . TYR A 1 157 ? -3.904 -2.179 -11.289 1.00 88.19 157 TYR A CA 1
ATOM 1204 C C . TYR A 1 157 ? -3.749 -2.582 -9.826 1.00 88.19 157 TYR A C 1
ATOM 1206 O O . TYR A 1 157 ? -4.582 -2.211 -9.002 1.00 88.19 157 TYR A O 1
ATOM 1214 N N . PHE A 1 158 ? -2.647 -3.254 -9.482 1.00 90.69 158 PHE A N 1
ATOM 1215 C CA . PHE A 1 158 ? -2.365 -3.639 -8.101 1.00 90.69 158 PHE A CA 1
ATOM 1216 C C . PHE A 1 158 ? -2.137 -2.438 -7.176 1.00 90.69 158 PHE A C 1
ATOM 1218 O O . PHE A 1 158 ? -2.583 -2.452 -6.030 1.00 90.69 158 PHE A O 1
ATOM 1225 N N . GLY A 1 159 ? -1.483 -1.380 -7.660 1.00 90.31 159 GLY A N 1
ATOM 1226 C CA . GLY A 1 159 ? -1.321 -0.141 -6.901 1.00 90.31 159 GLY A CA 1
ATOM 1227 C C . GLY A 1 159 ? -2.650 0.589 -6.680 1.00 90.31 159 GLY A C 1
ATOM 1228 O O . GLY A 1 159 ? -2.900 1.106 -5.589 1.00 90.31 159 GLY A O 1
ATOM 1229 N N . TRP A 1 160 ? -3.532 0.581 -7.684 1.00 92.88 160 TRP A N 1
ATOM 1230 C CA . TRP A 1 160 ? -4.867 1.171 -7.588 1.00 92.88 160 TRP A CA 1
ATOM 1231 C C . TRP A 1 160 ? -5.754 0.426 -6.595 1.00 92.88 160 TRP A C 1
ATOM 1233 O O . TRP A 1 160 ? -6.345 1.047 -5.710 1.00 92.88 160 TRP A O 1
ATOM 1243 N N . THR A 1 161 ? -5.804 -0.905 -6.693 1.00 94.25 161 THR A N 1
ATOM 1244 C CA . THR A 1 161 ? -6.554 -1.725 -5.740 1.00 94.25 161 THR A CA 1
ATOM 1245 C C . THR A 1 161 ? -5.989 -1.555 -4.332 1.00 94.25 161 THR A C 1
ATOM 1247 O O . THR A 1 161 ? -6.759 -1.273 -3.419 1.00 94.25 161 THR A O 1
ATOM 1250 N N . ALA A 1 162 ? -4.664 -1.599 -4.141 1.00 94.25 162 ALA A N 1
ATOM 1251 C CA . ALA A 1 162 ? -4.034 -1.350 -2.841 1.00 94.25 162 ALA A CA 1
ATOM 1252 C C . ALA A 1 162 ? -4.477 -0.012 -2.224 1.00 94.25 162 ALA A C 1
ATOM 1254 O O . ALA A 1 162 ? -4.906 0.032 -1.068 1.00 94.25 162 ALA A O 1
ATOM 1255 N N . GLY A 1 163 ? -4.401 1.072 -3.005 1.00 94.00 163 GLY A N 1
ATOM 1256 C CA . GLY A 1 163 ? -4.768 2.416 -2.562 1.00 94.00 163 GLY A CA 1
ATOM 1257 C C . GLY A 1 163 ? -6.240 2.524 -2.168 1.00 94.00 163 GLY A C 1
ATOM 1258 O O . GLY A 1 163 ? -6.549 3.022 -1.085 1.00 94.00 163 GLY A O 1
ATOM 1259 N N . VAL A 1 164 ? -7.149 1.999 -2.998 1.00 96.25 164 VAL A N 1
ATOM 1260 C CA . VAL A 1 164 ? -8.596 2.012 -2.723 1.00 96.25 164 VAL A CA 1
ATOM 1261 C C . VAL A 1 164 ? -8.934 1.185 -1.484 1.00 96.25 164 VAL A C 1
ATOM 1263 O O . VAL A 1 164 ? -9.671 1.669 -0.624 1.00 96.25 164 VAL A O 1
ATOM 1266 N N . LEU A 1 165 ? -8.372 -0.022 -1.345 1.00 95.12 165 LEU A N 1
ATOM 1267 C CA . LEU A 1 165 ? -8.607 -0.865 -0.170 1.00 95.12 165 LEU A CA 1
ATOM 1268 C C . LEU A 1 165 ? -8.144 -0.175 1.122 1.00 95.12 165 LEU A C 1
ATOM 1270 O O . LEU A 1 165 ? -8.863 -0.210 2.122 1.00 95.12 165 LEU A O 1
ATOM 1274 N N . MET A 1 166 ? -6.984 0.493 1.110 1.00 95.00 166 MET A N 1
ATOM 1275 C CA . MET A 1 166 ? -6.483 1.216 2.286 1.00 95.00 166 MET A CA 1
ATOM 1276 C C . MET A 1 166 ? -7.311 2.456 2.629 1.00 95.00 166 MET A C 1
ATOM 1278 O O . MET A 1 166 ? -7.606 2.672 3.806 1.00 95.00 166 MET A O 1
ATOM 1282 N N . ILE A 1 167 ? -7.726 3.243 1.630 1.00 96.06 167 ILE A N 1
ATOM 1283 C CA . ILE A 1 167 ? -8.596 4.410 1.844 1.00 96.06 167 ILE A CA 1
ATOM 1284 C C . ILE A 1 167 ? -9.942 3.965 2.413 1.00 96.06 167 ILE A C 1
ATOM 1286 O O . ILE A 1 167 ? -10.421 4.561 3.375 1.00 96.06 167 ILE A O 1
ATOM 1290 N N . LEU A 1 168 ? -10.534 2.904 1.862 1.00 95.69 168 LEU A N 1
ATOM 1291 C CA . LEU A 1 168 ? -11.815 2.384 2.329 1.00 95.69 168 LEU A CA 1
ATOM 1292 C C . LEU A 1 168 ? -11.697 1.838 3.759 1.00 95.69 168 LEU A C 1
ATOM 1294 O O . LEU A 1 168 ? -12.490 2.207 4.621 1.00 95.69 168 LEU A O 1
ATOM 1298 N N . SER A 1 169 ? -10.662 1.043 4.042 1.00 94.19 169 SER A N 1
ATOM 1299 C CA . SER A 1 169 ? -10.359 0.545 5.389 1.00 94.19 169 SER A CA 1
ATOM 1300 C C . SER A 1 169 ? -10.193 1.682 6.403 1.00 94.19 169 SER A C 1
ATOM 1302 O O . SER A 1 169 ? -10.844 1.692 7.447 1.00 94.19 169 SER A O 1
ATOM 1304 N N . GLY A 1 170 ? -9.321 2.653 6.116 1.00 93.06 170 GLY A N 1
ATOM 1305 C CA . GLY A 1 170 ? -9.046 3.769 7.020 1.00 93.06 170 GLY A CA 1
ATOM 1306 C C . GLY A 1 170 ? -10.235 4.722 7.170 1.00 93.06 170 GLY A C 1
ATOM 1307 O O . GLY A 1 170 ? -10.532 5.170 8.276 1.00 93.06 170 GLY A O 1
ATOM 1308 N N . GLY A 1 171 ? -10.964 4.980 6.083 1.00 92.94 171 GLY A N 1
ATOM 1309 C CA . GLY A 1 171 ? -12.165 5.811 6.072 1.00 92.94 171 GLY A CA 1
ATOM 1310 C C . GLY A 1 171 ? -13.297 5.212 6.904 1.00 92.94 171 GLY A C 1
ATOM 1311 O O . GLY A 1 171 ? -13.892 5.921 7.715 1.00 92.94 171 GLY A O 1
ATOM 1312 N N . LEU A 1 172 ? -13.541 3.903 6.775 1.00 91.75 172 LEU A N 1
ATOM 1313 C CA . LEU A 1 172 ? -14.507 3.181 7.606 1.00 91.75 172 LEU A CA 1
ATOM 1314 C C . LEU A 1 172 ? -14.094 3.221 9.083 1.00 91.75 172 LEU A C 1
ATOM 1316 O O . LEU A 1 172 ? -14.913 3.580 9.928 1.00 91.75 172 LEU A O 1
ATOM 1320 N N . LEU A 1 173 ? -12.822 2.953 9.403 1.00 89.38 173 LEU A N 1
ATOM 1321 C CA . LEU A 1 173 ? -12.316 3.062 10.779 1.00 89.38 173 LEU A CA 1
ATOM 1322 C C . LEU A 1 173 ? -12.558 4.458 11.358 1.00 89.38 173 LEU A C 1
ATOM 1324 O O . LEU A 1 173 ? -13.070 4.574 12.469 1.00 89.38 173 LEU A O 1
ATOM 1328 N N . CYS A 1 174 ? -12.253 5.514 10.605 1.00 89.19 174 CYS A N 1
ATOM 1329 C CA . CYS A 1 174 ? -12.493 6.892 11.026 1.00 89.19 174 CYS A CA 1
ATOM 1330 C C . CYS A 1 174 ? -13.984 7.199 11.207 1.00 89.19 174 CYS A C 1
ATOM 1332 O O . CYS A 1 174 ? -14.348 7.852 12.182 1.00 89.19 174 CYS A O 1
ATOM 1334 N N . TYR A 1 175 ? -14.844 6.733 10.299 1.00 87.81 175 TYR A N 1
ATOM 1335 C CA . TYR A 1 175 ? -16.285 6.981 10.341 1.00 87.81 175 TYR A CA 1
ATOM 1336 C C . TYR A 1 175 ? -16.940 6.335 11.566 1.00 87.81 175 TYR A C 1
ATOM 1338 O O . TYR A 1 175 ? -17.614 7.017 12.333 1.00 87.81 175 TYR A O 1
ATOM 1346 N N . PHE A 1 176 ? -16.675 5.050 11.803 1.00 84.31 176 PHE A N 1
ATOM 1347 C CA . PHE A 1 176 ? -17.259 4.310 12.925 1.00 84.31 176 PHE A CA 1
ATOM 1348 C C . PHE A 1 176 ? -16.627 4.644 14.283 1.00 84.31 176 PHE A C 1
ATOM 1350 O O . PHE A 1 176 ? -17.214 4.344 15.320 1.00 84.31 176 PHE A O 1
ATOM 1357 N N . SER A 1 177 ? -15.451 5.278 14.290 1.00 77.75 177 SER A N 1
ATOM 1358 C CA . SER A 1 177 ? -14.775 5.728 15.514 1.00 77.75 177 SER A CA 1
ATOM 1359 C C . SER A 1 177 ? -15.132 7.160 15.920 1.00 77.75 177 SER A C 1
ATOM 1361 O O . SER A 1 177 ? -14.681 7.617 16.973 1.00 77.75 177 SER A O 1
ATOM 1363 N N . ARG A 1 178 ? -15.920 7.896 15.119 1.00 72.75 178 ARG A N 1
ATOM 1364 C CA . ARG A 1 178 ? -16.380 9.233 15.511 1.00 72.75 178 ARG A CA 1
ATOM 1365 C C . ARG A 1 178 ? -17.302 9.109 16.727 1.00 72.75 178 ARG A C 1
ATOM 1367 O O . ARG A 1 178 ? -18.338 8.455 16.625 1.00 72.75 178 ARG A O 1
ATOM 1374 N N . PRO A 1 179 ? -16.975 9.743 17.868 1.00 55.44 179 PRO A N 1
ATOM 1375 C CA . PRO A 1 179 ? -17.978 9.940 18.897 1.00 55.44 179 PRO A CA 1
ATOM 1376 C C . PRO A 1 179 ? -19.080 10.807 18.281 1.00 55.44 179 PRO A C 1
ATOM 1378 O O . PRO A 1 179 ? -18.777 11.827 17.661 1.00 55.44 179 PRO A O 1
ATOM 1381 N N . THR A 1 180 ? -20.343 10.405 18.416 1.00 45.34 180 THR A N 1
ATOM 1382 C CA . THR A 1 180 ? -21.475 11.302 18.163 1.00 45.34 180 THR A CA 1
ATOM 1383 C C . THR A 1 180 ? -21.331 12.491 19.109 1.00 45.34 180 THR A C 1
ATOM 1385 O O . THR A 1 180 ? -21.744 12.446 20.261 1.00 45.34 180 THR A O 1
ATOM 1388 N N . SER A 1 181 ? -20.682 13.552 18.643 1.00 39.75 181 SER A N 1
ATOM 1389 C CA . SER A 1 181 ? -20.876 14.895 19.159 1.00 39.75 181 SER A CA 1
ATOM 1390 C C . SER A 1 181 ? -21.998 15.499 18.330 1.00 39.75 181 SER A C 1
ATOM 1392 O O . SER A 1 181 ? -21.768 16.185 17.334 1.00 39.75 181 SER A O 1
ATOM 1394 N N . SER A 1 182 ? -23.234 15.191 18.709 1.00 38.66 182 SER A N 1
ATOM 1395 C CA . SER A 1 182 ? -24.320 16.127 18.466 1.00 38.66 182 SER A CA 1
ATOM 1396 C C . SER A 1 182 ? -23.953 17.458 19.136 1.00 38.66 182 SER A C 1
ATOM 1398 O O . SER A 1 182 ? -23.682 17.476 20.336 1.00 38.66 182 SER A O 1
ATOM 1400 N N . SER A 1 183 ? -23.991 18.534 18.345 1.00 38.28 183 SER A N 1
ATOM 1401 C CA . SER A 1 183 ? -23.916 19.962 18.706 1.00 38.28 183 SER A CA 1
ATOM 1402 C C . SER A 1 183 ? -22.570 20.679 18.506 1.00 38.28 183 SER A C 1
ATOM 1404 O O . SER A 1 183 ? -21.676 20.636 19.346 1.00 38.28 183 SER A O 1
ATOM 1406 N N . SER A 1 184 ? -22.474 21.433 17.403 1.00 39.66 184 SER A N 1
ATOM 1407 C CA . SER A 1 184 ? -22.401 22.901 17.485 1.00 39.66 184 SER A CA 1
ATOM 1408 C C . SER A 1 184 ? -22.739 23.516 16.121 1.00 39.66 184 SER A C 1
ATOM 1410 O O . SER A 1 184 ? -21.958 23.433 15.174 1.00 39.66 184 SER A O 1
ATOM 1412 N N . GLY A 1 185 ? -23.947 24.074 16.029 1.00 33.69 185 GLY A N 1
ATOM 1413 C CA . GLY A 1 185 ? -24.507 24.709 14.835 1.00 33.69 185 GLY A CA 1
ATOM 1414 C C . GLY A 1 185 ? -26.025 24.885 14.938 1.00 33.69 185 GLY A C 1
ATOM 1415 O O . GLY A 1 185 ? -26.739 24.280 14.156 1.00 33.69 185 GLY A O 1
ATOM 1416 N N . GLY A 1 186 ? -26.463 25.633 15.962 1.00 35.31 186 GLY A N 1
ATOM 1417 C CA . GLY A 1 186 ? -27.782 26.251 16.199 1.00 35.31 186 GLY A CA 1
ATOM 1418 C C . GLY A 1 186 ? -29.064 25.618 15.639 1.00 35.31 186 GLY A C 1
ATOM 1419 O O . GLY A 1 186 ? -29.291 25.688 14.443 1.00 35.31 186 GLY A O 1
ATOM 1420 N N . THR A 1 187 ? -29.951 25.168 16.534 1.00 30.61 187 THR A N 1
ATOM 1421 C CA . THR A 1 187 ? -31.322 25.695 16.739 1.00 30.61 187 THR A CA 1
ATOM 1422 C C . THR A 1 187 ? -31.956 25.016 17.964 1.00 30.61 187 THR A C 1
ATOM 1424 O O . THR A 1 187 ? -31.590 23.901 18.322 1.00 30.61 187 THR A O 1
ATOM 1427 N N . THR A 1 188 ? -32.834 25.764 18.619 1.00 39.84 188 THR A N 1
ATOM 1428 C CA . THR A 1 188 ? -33.632 25.538 19.835 1.00 39.84 188 THR A CA 1
ATOM 1429 C C . THR A 1 188 ? -34.515 24.276 19.877 1.00 39.84 188 THR A C 1
ATOM 1431 O O . THR A 1 188 ? -34.789 23.678 18.841 1.00 39.84 188 THR A O 1
ATOM 1434 N N . ASP A 1 189 ? -34.995 23.993 21.104 1.00 31.20 189 ASP A N 1
ATOM 1435 C CA . ASP A 1 189 ? -36.145 23.153 21.521 1.00 31.20 189 ASP A CA 1
ATOM 1436 C C . ASP A 1 189 ? -35.978 21.624 21.552 1.00 31.20 189 ASP A C 1
ATOM 1438 O O . ASP A 1 189 ? -35.375 21.027 20.671 1.00 31.20 189 ASP A O 1
ATOM 1442 N N . GLU A 1 190 ? -36.553 20.853 22.478 1.00 33.62 190 GLU A N 1
ATOM 1443 C CA . GLU A 1 190 ? -37.068 21.009 23.849 1.00 33.62 190 GLU A CA 1
ATOM 1444 C C . GLU A 1 190 ? -37.338 19.555 24.335 1.00 33.62 190 GLU A C 1
ATOM 1446 O O . GLU A 1 190 ? -37.576 18.661 23.524 1.00 33.62 190 GLU A O 1
ATOM 1451 N N . HIS A 1 191 ? -37.230 19.320 25.647 1.00 34.22 191 HIS A N 1
ATOM 1452 C CA . HIS A 1 191 ? -37.776 18.229 26.476 1.00 34.22 191 HIS A CA 1
ATOM 1453 C C . HIS A 1 191 ? -38.502 17.031 25.835 1.00 34.22 191 HIS A C 1
ATOM 1455 O O . HIS A 1 191 ? -39.515 17.240 25.195 1.00 34.22 191 HIS A O 1
ATOM 1461 N N . ILE A 1 192 ? -38.168 15.797 26.276 1.00 30.09 192 ILE A N 1
ATOM 1462 C CA . ILE A 1 192 ? -39.127 14.866 26.930 1.00 30.09 192 ILE A CA 1
ATOM 1463 C C . ILE A 1 192 ? -38.369 13.946 27.917 1.00 30.09 192 ILE A C 1
ATOM 1465 O O . ILE A 1 192 ? -37.774 12.944 27.529 1.00 30.09 192 ILE A O 1
ATOM 1469 N N . HIS A 1 193 ? -38.446 14.249 29.216 1.00 31.89 193 HIS A N 1
ATOM 1470 C CA . HIS A 1 193 ? -38.335 13.245 30.279 1.00 31.89 193 HIS A CA 1
ATOM 1471 C C . HIS A 1 193 ? -39.759 13.006 30.792 1.00 31.89 193 HIS A C 1
ATOM 1473 O O . HIS A 1 193 ? -40.307 13.83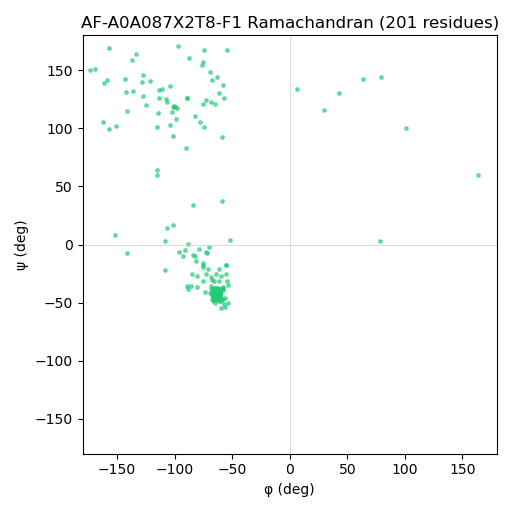4 31.514 1.00 31.89 193 HIS A O 1
ATOM 1479 N N . ILE A 1 194 ? -40.370 11.888 30.392 1.00 31.75 194 ILE A N 1
ATOM 1480 C CA . ILE A 1 194 ? -41.549 11.347 31.072 1.00 31.75 194 ILE A CA 1
ATOM 1481 C C . ILE A 1 194 ? -41.036 10.563 32.277 1.00 31.75 194 ILE A C 1
ATOM 1483 O O . ILE A 1 194 ? -40.436 9.501 32.128 1.00 31.75 194 ILE A O 1
ATOM 1487 N N . ALA A 1 195 ? -41.299 11.084 33.468 1.00 33.59 195 ALA A N 1
ATOM 1488 C CA . ALA A 1 195 ? -41.504 10.278 34.660 1.00 33.59 195 ALA A CA 1
ATOM 1489 C C . ALA A 1 195 ? -42.630 10.944 35.457 1.00 33.59 195 ALA A C 1
ATOM 1491 O O . ALA A 1 195 ? -42.526 12.097 35.868 1.00 33.59 195 ALA A O 1
ATOM 1492 N N . ALA A 1 196 ? -43.743 10.225 35.563 1.00 31.91 196 ALA A N 1
ATOM 1493 C CA . ALA A 1 196 ? -44.953 10.639 36.249 1.00 31.91 196 ALA A CA 1
ATOM 1494 C C . ALA A 1 196 ? -44.716 10.855 37.756 1.00 31.91 196 ALA A C 1
ATOM 1496 O O . ALA A 1 196 ? -43.973 10.103 38.387 1.00 31.91 196 ALA A O 1
ATOM 1497 N N . ALA A 1 197 ? -45.395 11.856 38.323 1.00 33.94 197 ALA A N 1
ATOM 1498 C CA . ALA A 1 197 ? -45.609 12.007 39.764 1.00 33.94 197 ALA A CA 1
ATOM 1499 C C . ALA A 1 197 ? -46.663 10.994 40.275 1.00 33.94 197 ALA A C 1
ATOM 1501 O O . ALA A 1 197 ? -47.394 10.408 39.470 1.00 33.94 197 ALA A O 1
ATOM 1502 N N . PRO A 1 198 ? -46.794 10.819 41.604 1.00 35.38 198 PRO A N 1
ATOM 1503 C CA . PRO A 1 198 ? -47.791 11.641 42.288 1.00 35.38 198 PRO A CA 1
ATOM 1504 C C . PRO A 1 198 ? -47.319 12.306 43.594 1.00 35.38 198 PRO A C 1
ATOM 1506 O O . PRO A 1 198 ? -46.284 11.999 44.174 1.00 35.38 198 PRO A O 1
ATOM 1509 N N . SER A 1 199 ? -48.147 13.279 43.956 1.00 34.22 199 SER A N 1
ATOM 1510 C CA . SER A 1 199 ? -48.126 14.364 44.938 1.00 34.22 199 SER A CA 1
ATOM 1511 C C . SER A 1 199 ? -48.354 14.000 46.416 1.00 34.22 199 SER A C 1
ATOM 1513 O O . SER A 1 199 ? -49.117 13.079 46.683 1.00 34.22 199 SER A O 1
ATOM 1515 N N . ASN A 1 200 ? -47.850 14.901 47.285 1.00 32.81 200 ASN A N 1
ATOM 1516 C CA . ASN A 1 200 ? -48.344 15.355 48.610 1.00 32.81 200 ASN A CA 1
ATOM 1517 C C . ASN A 1 200 ? -48.421 14.327 49.770 1.00 32.81 200 ASN A C 1
ATOM 1519 O O . ASN A 1 200 ? -48.707 13.162 49.556 1.00 32.81 200 ASN A O 1
ATOM 1523 N N . ASP A 1 201 ? -48.126 14.665 51.033 1.00 32.09 201 ASP A N 1
ATOM 1524 C CA . ASP A 1 201 ? -48.671 15.794 51.797 1.00 32.09 201 ASP A CA 1
ATOM 1525 C C . ASP A 1 201 ? -47.823 16.184 53.042 1.00 32.09 201 ASP A C 1
ATOM 1527 O O . ASP A 1 201 ? -47.314 15.325 53.753 1.00 32.09 201 ASP A O 1
ATOM 1531 N N . THR A 1 202 ? -47.697 17.504 53.240 1.00 38.25 202 THR A N 1
ATOM 1532 C CA . THR A 1 202 ? -47.797 18.318 54.481 1.00 38.25 202 THR A CA 1
ATOM 1533 C C . THR A 1 202 ? -47.185 17.921 55.852 1.00 38.25 202 THR A C 1
ATOM 1535 O O . THR A 1 202 ? -47.543 16.921 56.462 1.00 38.25 202 THR A O 1
ATOM 1538 N N . GLN A 1 203 ? -46.468 18.931 56.390 1.00 35.38 203 GLN A N 1
ATOM 1539 C CA . GLN A 1 203 ? -46.189 19.319 57.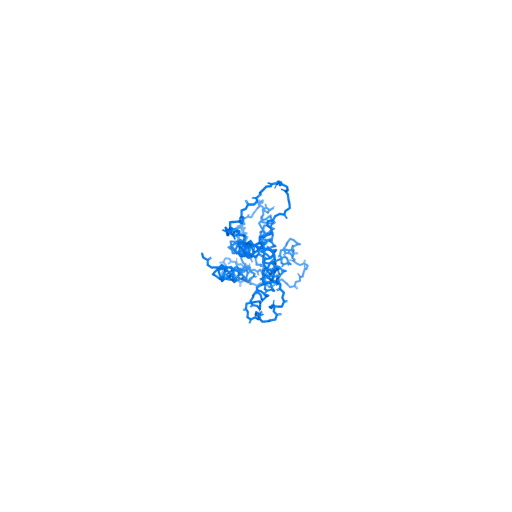793 1.00 35.38 203 GLN A CA 1
ATOM 1540 C C . GLN A 1 203 ? -45.028 18.663 58.556 1.00 35.38 203 GLN A C 1
ATOM 1542 O O . GLN A 1 203 ? -45.044 17.442 58.805 1.00 35.38 203 GLN A O 1
#